Protein AF-A0A7Z9PPI5-F1 (afdb_monomer)

Structure (mmCIF, N/CA/C/O backbone):
data_AF-A0A7Z9PPI5-F1
#
_entry.id   AF-A0A7Z9PPI5-F1
#
loop_
_atom_site.group_PDB
_atom_site.id
_atom_site.type_symbol
_atom_site.label_atom_id
_atom_site.label_alt_id
_atom_site.label_comp_id
_atom_site.label_asym_id
_atom_site.label_entity_id
_atom_site.label_seq_id
_atom_site.pdbx_PDB_ins_code
_atom_site.Cartn_x
_atom_site.Cartn_y
_atom_site.Cartn_z
_atom_site.occupancy
_atom_site.B_iso_or_equiv
_atom_site.auth_seq_id
_atom_site.auth_comp_id
_atom_site.auth_asym_id
_atom_site.auth_atom_id
_atom_site.pdbx_PDB_model_num
ATOM 1 N N . MET A 1 1 ? -38.826 1.200 26.739 1.00 38.34 1 MET A N 1
ATOM 2 C CA . MET A 1 1 ? -37.513 1.032 26.089 1.00 38.34 1 MET A CA 1
ATOM 3 C C . MET A 1 1 ? -36.490 1.121 27.203 1.00 38.34 1 MET A C 1
ATOM 5 O O . MET A 1 1 ? -36.337 2.194 27.771 1.00 38.34 1 MET A O 1
ATOM 9 N N . ILE A 1 2 ? -35.953 -0.014 27.643 1.00 43.38 2 ILE A N 1
ATOM 10 C CA . ILE A 1 2 ? -34.903 -0.035 28.666 1.00 43.38 2 ILE A CA 1
ATOM 11 C C . ILE A 1 2 ? -33.650 0.482 27.958 1.00 43.38 2 ILE A C 1
ATOM 13 O O . ILE A 1 2 ? -33.265 -0.078 26.936 1.00 43.38 2 ILE A O 1
ATOM 17 N N . ARG A 1 3 ? -33.081 1.597 28.424 1.00 48.00 3 ARG A N 1
ATOM 18 C CA . ARG A 1 3 ? -31.702 1.944 28.069 1.00 48.00 3 ARG A CA 1
ATOM 19 C C . ARG A 1 3 ? -30.841 0.922 28.799 1.00 48.00 3 ARG A C 1
ATOM 21 O O . ARG A 1 3 ? -30.780 0.975 30.023 1.00 48.00 3 ARG A O 1
ATOM 28 N N . GLU A 1 4 ? -30.269 -0.031 28.073 1.00 53.16 4 GLU A N 1
ATOM 29 C CA . GLU A 1 4 ? -29.175 -0.832 28.618 1.00 53.16 4 GLU A CA 1
ATOM 30 C C . GLU A 1 4 ? -28.046 0.133 28.976 1.00 53.16 4 GLU A C 1
ATOM 32 O O . GLU A 1 4 ? -27.577 0.900 28.132 1.00 53.16 4 GLU A O 1
ATOM 37 N N . ASN A 1 5 ? -27.697 0.166 30.258 1.00 60.78 5 ASN A N 1
ATOM 38 C CA . ASN A 1 5 ? -26.605 0.975 30.758 1.00 60.78 5 ASN A CA 1
ATOM 39 C C . ASN A 1 5 ? -25.351 0.103 30.731 1.00 60.78 5 ASN A C 1
ATOM 41 O O . ASN A 1 5 ? -25.246 -0.843 31.501 1.00 60.78 5 ASN A O 1
ATOM 45 N N . MET A 1 6 ? -24.426 0.374 29.810 1.00 66.88 6 MET A N 1
ATOM 46 C CA . MET A 1 6 ? -23.255 -0.491 29.612 1.00 66.88 6 MET A CA 1
ATOM 47 C C . MET A 1 6 ? -22.160 -0.279 30.675 1.00 66.88 6 MET A C 1
ATOM 49 O O . MET A 1 6 ? -21.186 -1.030 30.702 1.00 66.88 6 MET A O 1
ATOM 53 N N . PHE A 1 7 ? -22.346 0.701 31.570 1.00 66.44 7 PHE A N 1
ATOM 54 C CA . PHE A 1 7 ? -21.461 0.997 32.701 1.00 66.44 7 PHE A CA 1
ATOM 55 C C . PHE A 1 7 ? -21.287 -0.189 33.658 1.00 66.44 7 PHE A C 1
ATOM 57 O O . PHE A 1 7 ? -20.171 -0.425 34.112 1.00 66.44 7 PHE A O 1
ATOM 64 N N . ASP A 1 8 ? -22.336 -0.986 33.872 1.00 67.56 8 ASP A N 1
ATOM 65 C CA . ASP A 1 8 ? -22.313 -2.158 34.761 1.00 67.56 8 ASP A CA 1
ATOM 66 C C . ASP A 1 8 ? -21.259 -3.204 34.321 1.00 67.56 8 ASP A C 1
ATOM 68 O O . ASP A 1 8 ? -20.799 -4.019 35.114 1.00 67.56 8 ASP A O 1
ATOM 72 N N . THR A 1 9 ? -20.831 -3.175 33.051 1.00 67.81 9 THR A N 1
ATOM 73 C CA . THR A 1 9 ? -19.822 -4.096 32.487 1.00 67.81 9 THR A CA 1
ATOM 74 C C . THR A 1 9 ? -18.389 -3.761 32.914 1.00 67.81 9 THR A C 1
ATOM 76 O O . THR A 1 9 ? -17.495 -4.592 32.767 1.00 67.81 9 THR A O 1
ATOM 79 N N . VAL A 1 10 ? -18.154 -2.537 33.390 1.00 69.62 10 VAL A N 1
ATOM 80 C CA . VAL A 1 10 ? -16.820 -2.001 33.710 1.00 69.62 10 VAL A CA 1
ATOM 81 C C . VAL A 1 10 ? -16.732 -1.442 35.133 1.00 69.62 10 VAL A C 1
ATOM 83 O O . VAL A 1 10 ? -15.675 -0.966 35.530 1.00 69.62 10 VAL A O 1
ATOM 86 N N . GLU A 1 11 ? -17.815 -1.534 35.911 1.00 66.25 11 GLU A N 1
ATOM 87 C CA . GLU A 1 11 ? -17.946 -0.942 37.250 1.00 66.25 11 GLU A CA 1
ATOM 88 C C . GLU A 1 11 ? -16.941 -1.512 38.271 1.00 66.25 11 GLU A C 1
ATOM 90 O O . GLU A 1 11 ? -16.440 -0.779 39.121 1.00 66.25 11 GLU A O 1
ATOM 95 N N . ASP A 1 12 ? -16.587 -2.794 38.142 1.00 73.00 12 ASP A N 1
ATOM 96 C CA . ASP A 1 12 ? -15.635 -3.484 39.027 1.00 73.00 12 ASP A CA 1
ATOM 97 C C . ASP A 1 12 ? -14.173 -3.411 38.548 1.00 73.00 12 ASP A C 1
ATOM 99 O O . ASP A 1 12 ? -13.277 -3.980 39.181 1.00 73.00 12 ASP A O 1
ATOM 103 N N . ALA A 1 13 ? -13.912 -2.766 37.410 1.00 75.56 13 ALA A N 1
ATOM 104 C CA . ALA A 1 13 ? -12.601 -2.771 36.779 1.00 75.56 13 ALA A CA 1
ATOM 105 C C . ALA A 1 13 ? -11.843 -1.458 37.025 1.00 75.56 13 ALA A C 1
ATOM 107 O O . ALA A 1 13 ? -12.423 -0.376 37.056 1.00 75.56 13 ALA A O 1
ATOM 108 N N . ASP A 1 14 ? -10.525 -1.552 37.199 1.00 75.00 14 ASP A N 1
ATOM 109 C CA . ASP A 1 14 ? -9.685 -0.404 37.535 1.00 75.00 14 ASP A CA 1
ATOM 110 C C . ASP A 1 14 ? -9.108 0.264 36.265 1.00 75.00 14 ASP A C 1
ATOM 112 O O . ASP A 1 14 ? -8.248 -0.325 35.599 1.00 75.00 14 ASP A O 1
ATOM 116 N N . PRO A 1 15 ? -9.534 1.495 35.919 1.00 70.38 15 PRO A N 1
ATOM 117 C CA . PRO A 1 15 ? -9.029 2.210 34.748 1.00 70.38 15 PRO A CA 1
ATOM 118 C C . PRO A 1 15 ? -7.554 2.610 34.850 1.00 70.38 15 PRO A C 1
ATOM 120 O O . PRO A 1 15 ? -6.921 2.855 33.823 1.00 70.38 15 PRO A O 1
ATOM 123 N N . ASP A 1 16 ? -6.979 2.678 36.052 1.00 70.50 16 ASP A N 1
ATOM 124 C CA . ASP A 1 16 ? -5.570 3.042 36.216 1.00 70.50 16 ASP A CA 1
ATOM 125 C C . ASP A 1 16 ? -4.625 1.862 35.940 1.00 70.50 16 ASP A C 1
ATOM 127 O O . ASP A 1 16 ? -3.433 2.064 35.679 1.00 70.50 16 ASP A O 1
ATOM 131 N N . SER A 1 17 ? -5.141 0.629 35.957 1.00 71.88 17 SER A N 1
ATOM 132 C CA . SER A 1 17 ? -4.375 -0.588 35.670 1.00 71.88 17 SER A CA 1
ATOM 133 C C . SER A 1 17 ? -4.746 -1.259 34.346 1.00 71.88 17 SER A C 1
ATOM 135 O O . SER A 1 17 ? -3.881 -1.919 33.759 1.00 71.88 17 SER A O 1
ATOM 137 N N . ASP A 1 18 ? -5.960 -1.043 33.829 1.00 73.56 18 ASP A N 1
ATOM 138 C CA . ASP A 1 18 ? -6.410 -1.579 32.544 1.00 73.56 18 ASP A CA 1
ATOM 139 C C . ASP A 1 18 ? -6.754 -0.466 31.528 1.00 73.56 18 ASP A C 1
ATOM 141 O O . ASP A 1 18 ? -7.787 0.206 31.636 1.00 73.56 18 ASP A O 1
ATOM 145 N N . PRO A 1 19 ? -5.937 -0.285 30.473 1.00 71.00 19 PRO A N 1
ATOM 146 C CA . PRO A 1 19 ? -6.210 0.714 29.448 1.00 71.00 19 PRO A CA 1
ATOM 147 C C . PRO A 1 19 ? -7.508 0.460 28.674 1.00 71.00 19 PRO A C 1
ATOM 149 O O . PRO A 1 19 ? -8.100 1.418 28.189 1.00 71.00 19 PRO A O 1
ATOM 152 N N . GLN A 1 20 ? -7.978 -0.782 28.530 1.00 74.38 20 GLN A N 1
ATOM 153 C CA . GLN A 1 20 ? -9.240 -1.064 27.833 1.00 74.38 20 GLN A CA 1
ATOM 154 C C . GLN A 1 20 ? -10.439 -0.551 28.641 1.00 74.38 20 GLN A C 1
ATOM 156 O O . GLN A 1 20 ? -11.377 0.004 28.070 1.00 74.38 20 GLN A O 1
ATOM 161 N N . VAL A 1 21 ? -10.367 -0.664 29.968 1.00 79.62 21 VAL A N 1
ATOM 162 C CA . VAL A 1 21 ? -11.369 -0.156 30.915 1.00 79.62 21 VAL A CA 1
ATOM 163 C C . VAL A 1 21 ? -11.379 1.368 30.927 1.00 79.62 21 VAL A C 1
ATOM 165 O O . VAL A 1 21 ? -12.447 1.966 30.823 1.00 79.62 21 VAL A O 1
ATOM 168 N N . A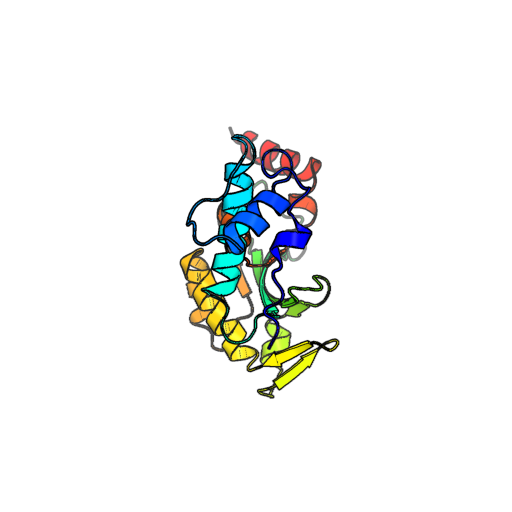LA A 1 22 ? -10.203 2.005 30.958 1.00 75.25 22 ALA A N 1
ATOM 169 C CA . ALA A 1 22 ? -10.096 3.461 30.844 1.00 75.25 22 ALA A CA 1
ATOM 170 C C . ALA A 1 22 ? -10.722 3.989 29.545 1.00 75.25 22 ALA A C 1
ATOM 172 O O . ALA A 1 22 ? -11.422 5.001 29.553 1.00 75.25 22 ALA A O 1
ATOM 173 N N . TRP A 1 23 ? -10.509 3.276 28.436 1.00 74.19 23 TRP A N 1
ATOM 174 C CA . TRP A 1 23 ? -11.104 3.590 27.138 1.00 74.19 23 TRP A CA 1
ATOM 175 C C . TRP A 1 23 ? -12.626 3.453 27.125 1.00 74.19 23 TRP A C 1
ATOM 177 O O . TRP A 1 23 ? -13.315 4.340 26.628 1.00 74.19 23 TRP A O 1
ATOM 187 N N . LEU A 1 24 ? -13.156 2.357 27.669 1.00 74.94 24 LEU A N 1
ATOM 188 C CA . LEU A 1 24 ? -14.599 2.138 27.753 1.00 74.94 24 LEU A CA 1
ATOM 189 C C . LEU A 1 24 ? -15.269 3.173 28.656 1.00 74.94 24 LEU A C 1
ATOM 191 O O . LEU A 1 24 ? -16.315 3.696 28.288 1.00 74.94 24 LEU A O 1
ATOM 195 N N . LEU A 1 25 ? -14.652 3.523 29.786 1.00 75.31 25 LEU A N 1
ATOM 196 C CA . LEU A 1 25 ? -15.163 4.574 30.661 1.00 75.31 25 LEU A CA 1
ATOM 197 C C . LEU A 1 25 ? -15.159 5.938 29.969 1.00 75.31 25 LEU A C 1
ATOM 199 O O . LEU A 1 25 ? -16.177 6.615 30.015 1.00 75.31 25 LEU A O 1
ATOM 203 N N . GLY A 1 26 ? -14.089 6.305 29.256 1.00 74.56 26 GLY A N 1
ATOM 204 C CA . GLY A 1 26 ? -14.057 7.552 28.482 1.00 74.56 26 GLY A CA 1
ATOM 205 C C . GLY A 1 26 ? -15.072 7.603 27.329 1.00 74.56 26 GLY A C 1
ATOM 206 O O . GLY A 1 26 ? -15.541 8.676 26.977 1.00 74.56 26 GLY A O 1
ATOM 207 N N . LEU A 1 27 ? -15.441 6.457 26.742 1.00 73.62 27 LEU A N 1
ATOM 208 C CA . LEU A 1 27 ? -16.468 6.374 25.689 1.00 73.62 27 LEU A CA 1
ATOM 209 C C . LEU A 1 27 ? -17.904 6.398 26.232 1.00 73.62 27 LEU A C 1
ATOM 211 O O . LEU A 1 27 ? -18.822 6.820 25.528 1.00 73.62 27 LEU A O 1
ATOM 215 N N . LEU A 1 28 ? -18.108 5.865 27.437 1.00 78.06 28 LEU A N 1
ATOM 216 C CA . LEU A 1 28 ? -19.415 5.793 28.090 1.00 78.06 28 LEU A CA 1
ATOM 217 C C . LEU A 1 28 ? -19.731 7.070 28.878 1.00 78.06 28 LEU A C 1
ATOM 219 O O . LEU A 1 28 ? -20.903 7.429 29.018 1.00 78.06 28 LEU A O 1
ATOM 223 N N . ASP A 1 29 ? -18.703 7.747 29.383 1.00 70.50 29 ASP A N 1
ATOM 224 C CA . ASP A 1 29 ? -18.807 9.033 30.059 1.00 70.50 29 ASP A CA 1
ATOM 225 C C . ASP A 1 29 ? -18.925 10.196 29.052 1.00 70.50 29 ASP A C 1
ATOM 227 O O . ASP A 1 29 ? -18.606 10.074 27.873 1.00 70.50 29 ASP A O 1
ATOM 231 N N . GLN A 1 30 ? -19.424 11.349 29.500 1.00 63.88 30 GLN A N 1
ATOM 232 C CA . GLN A 1 30 ? -19.547 12.561 28.670 1.00 63.88 30 GLN A CA 1
ATOM 233 C C . GLN A 1 30 ? -18.280 13.428 28.694 1.00 63.88 30 GLN A C 1
ATOM 235 O O . GLN A 1 30 ? -18.331 14.619 28.380 1.00 63.88 30 GLN A O 1
ATOM 240 N N . THR A 1 31 ? -17.155 12.864 29.123 1.00 66.06 31 THR A N 1
ATOM 241 C CA . THR A 1 31 ? -15.891 13.575 29.287 1.00 66.06 31 THR A CA 1
ATOM 242 C C . THR A 1 31 ? -14.999 13.381 28.061 1.00 66.06 31 THR A C 1
ATOM 244 O O . THR A 1 31 ? -14.963 12.323 27.446 1.00 66.06 31 THR A O 1
ATOM 247 N N . GLU A 1 32 ? -14.256 14.422 27.680 1.00 67.06 32 GLU A N 1
ATOM 248 C CA . GLU A 1 32 ? -13.297 14.371 26.560 1.00 67.06 32 GLU A CA 1
ATOM 249 C C . GLU A 1 32 ? -11.914 13.836 26.996 1.00 67.06 32 GLU A C 1
ATOM 251 O O . GLU A 1 32 ? -10.915 14.008 26.295 1.00 67.06 32 GLU A O 1
ATOM 256 N N . GLU A 1 33 ? -11.826 13.204 28.171 1.00 74.00 33 GLU A N 1
ATOM 257 C CA . GLU A 1 33 ? -10.572 12.773 28.788 1.00 74.00 33 GLU A CA 1
ATOM 258 C C . GLU A 1 33 ? -10.562 11.260 29.033 1.00 74.00 33 GLU A C 1
ATOM 260 O O . GLU A 1 33 ? -11.499 10.696 29.588 1.00 74.00 33 GLU A O 1
ATOM 265 N N . VAL A 1 34 ? -9.462 10.599 2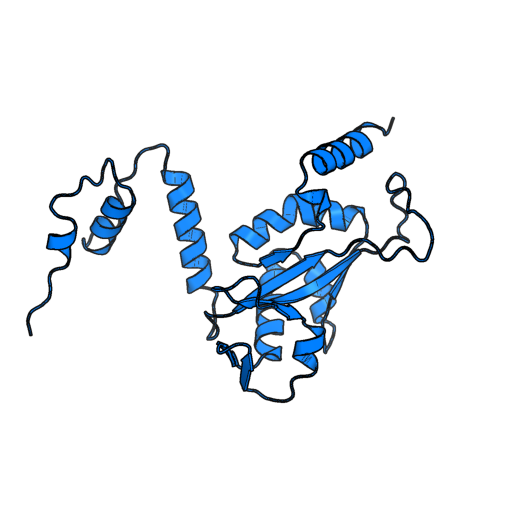8.658 1.00 69.38 34 VAL A N 1
ATOM 266 C CA . VAL A 1 34 ? -9.241 9.171 28.932 1.00 69.38 34 VAL A CA 1
ATOM 267 C C . VAL A 1 34 ? -8.118 9.028 29.968 1.00 69.38 34 VAL A C 1
ATOM 269 O O . VAL A 1 34 ? -6.990 9.477 29.703 1.00 69.38 34 VAL A O 1
ATOM 272 N N . PRO A 1 35 ? -8.373 8.393 31.130 1.00 68.00 35 PRO A N 1
ATOM 273 C CA . PRO A 1 35 ? -7.331 8.068 32.100 1.00 68.00 35 PRO A CA 1
ATOM 274 C C . PRO A 1 35 ? -6.203 7.268 31.435 1.00 68.00 35 PRO A C 1
ATOM 276 O O . PRO A 1 35 ? -6.442 6.353 30.651 1.00 68.00 35 PRO A O 1
ATOM 279 N N . SER A 1 36 ? -4.942 7.635 31.680 1.00 65.44 36 SER A N 1
ATOM 280 C CA . SER A 1 36 ? -3.808 6.917 31.087 1.00 65.44 36 SER A CA 1
ATOM 281 C C . SER A 1 36 ? -2.548 6.969 31.943 1.00 65.44 36 SER A C 1
ATOM 283 O O . SER A 1 36 ? -2.095 8.039 32.369 1.00 65.44 36 SER A O 1
ATOM 285 N N . VAL A 1 37 ? -1.915 5.804 32.099 1.00 69.31 37 VAL A N 1
ATOM 286 C CA . VAL A 1 37 ? -0.581 5.660 32.694 1.00 69.31 37 VAL A CA 1
ATOM 287 C C . VAL A 1 37 ? 0.460 6.304 31.769 1.00 69.31 37 VAL A C 1
ATOM 289 O O . VAL A 1 37 ? 0.434 6.095 30.553 1.00 69.31 37 VAL A O 1
ATOM 292 N N . GLN A 1 38 ? 1.412 7.072 32.322 1.00 62.34 38 GLN A N 1
ATOM 293 C CA . GLN A 1 38 ? 2.394 7.864 31.551 1.00 62.34 38 GLN A CA 1
ATOM 294 C C . GLN A 1 38 ? 3.157 7.071 30.467 1.00 62.34 38 GLN A C 1
ATOM 296 O O . GLN A 1 38 ? 3.535 7.658 29.456 1.00 62.34 38 GLN A O 1
ATOM 301 N N . GLY A 1 39 ? 3.343 5.754 30.629 1.00 65.44 39 GLY A N 1
ATOM 302 C CA . GLY A 1 39 ? 4.016 4.892 29.647 1.00 65.44 39 GLY A CA 1
ATOM 303 C C . GLY A 1 39 ? 3.154 4.424 28.466 1.00 65.44 39 GLY A C 1
ATOM 304 O O . GLY A 1 39 ? 3.702 3.989 27.461 1.00 65.44 39 GLY A O 1
ATOM 305 N N . GLN A 1 40 ? 1.825 4.522 28.553 1.00 64.94 40 GLN A N 1
ATOM 306 C CA . GLN A 1 40 ? 0.899 3.978 27.546 1.00 64.94 40 GLN A CA 1
ATOM 307 C C . GLN A 1 40 ? 0.309 5.053 26.623 1.00 64.94 40 GLN A C 1
ATOM 309 O O . GLN A 1 40 ? -0.261 4.734 25.581 1.00 64.94 40 GLN A O 1
ATOM 314 N N . ARG A 1 41 ? 0.485 6.340 26.955 1.00 69.31 41 ARG A N 1
ATOM 315 C CA . ARG A 1 41 ? -0.074 7.476 26.199 1.00 69.31 41 ARG A CA 1
ATOM 316 C C . ARG A 1 41 ? 0.307 7.472 24.723 1.00 69.31 41 ARG A C 1
ATOM 318 O O . ARG A 1 41 ? -0.556 7.660 23.875 1.00 69.31 41 ARG A O 1
ATOM 325 N N . ALA A 1 42 ? 1.581 7.240 24.407 1.00 69.19 42 ALA A N 1
ATOM 326 C CA . ALA A 1 42 ? 2.053 7.249 23.023 1.00 69.19 42 ALA A CA 1
ATOM 327 C C . ALA A 1 42 ? 1.443 6.107 22.194 1.00 69.19 42 ALA A C 1
ATOM 329 O O . ALA A 1 42 ? 1.055 6.316 21.046 1.00 69.19 42 ALA A O 1
ATOM 330 N N . ASP A 1 43 ? 1.312 4.918 22.783 1.00 68.56 43 ASP A N 1
ATOM 331 C CA . ASP A 1 43 ? 0.716 3.757 22.119 1.00 68.56 43 ASP A CA 1
ATOM 332 C C . ASP A 1 43 ? -0.793 3.916 21.939 1.00 68.56 43 ASP A C 1
ATOM 334 O O . ASP A 1 43 ? -1.325 3.568 20.886 1.00 68.56 43 ASP A O 1
ATOM 338 N N . ILE A 1 44 ? -1.474 4.487 22.934 1.00 70.81 44 ILE A N 1
ATOM 339 C CA . ILE A 1 44 ? -2.892 4.836 22.851 1.00 70.81 44 ILE A CA 1
ATOM 340 C C . ILE A 1 44 ? -3.115 5.857 21.730 1.00 70.81 44 ILE A C 1
ATOM 342 O O . ILE A 1 44 ? -3.916 5.608 20.835 1.00 70.81 44 ILE A O 1
ATOM 346 N N . VAL A 1 45 ? -2.356 6.956 21.706 1.00 71.62 45 VAL A N 1
ATOM 347 C CA . VAL A 1 45 ? -2.455 7.975 20.648 1.00 71.62 45 VAL A CA 1
ATOM 348 C C . VAL A 1 45 ? -2.164 7.378 19.271 1.00 71.62 45 VAL A C 1
ATOM 350 O O . VAL A 1 45 ? -2.859 7.710 18.317 1.00 71.62 45 VAL A O 1
ATOM 353 N N . ARG A 1 46 ? -1.190 6.466 19.149 1.00 68.94 46 ARG A N 1
ATOM 354 C CA . ARG A 1 46 ? -0.912 5.767 17.885 1.00 68.94 46 ARG A CA 1
ATOM 355 C C . ARG A 1 46 ? -2.101 4.915 17.440 1.00 68.94 46 ARG A C 1
ATOM 357 O O . ARG A 1 46 ? -2.496 4.992 16.284 1.00 68.94 46 ARG A O 1
ATOM 364 N N . LYS A 1 47 ? -2.696 4.136 18.350 1.00 67.69 47 LYS A N 1
ATOM 365 C CA . LYS A 1 47 ? -3.875 3.301 18.060 1.00 67.69 47 LYS A CA 1
ATOM 366 C C . LYS A 1 47 ? -5.092 4.136 17.671 1.00 67.69 47 LYS A C 1
ATOM 368 O O . LYS A 1 47 ? -5.787 3.758 16.738 1.00 67.69 47 LYS A O 1
ATOM 373 N N . VAL A 1 48 ? -5.312 5.267 18.341 1.00 71.62 48 VAL A N 1
ATOM 374 C CA . VAL A 1 48 ? -6.397 6.207 18.031 1.00 71.62 48 VAL A CA 1
ATOM 375 C C . VAL A 1 48 ? -6.172 6.882 16.697 1.00 71.62 48 VAL A C 1
ATOM 377 O O . VAL A 1 48 ? -7.083 6.914 15.893 1.00 71.62 48 VAL A O 1
ATOM 380 N N . ARG A 1 49 ? -4.965 7.386 16.423 1.00 64.69 49 ARG A N 1
ATOM 381 C CA . ARG A 1 49 ? -4.645 7.984 15.120 1.00 64.69 49 ARG A CA 1
ATOM 382 C C . ARG A 1 49 ? -4.794 6.983 13.991 1.00 64.69 49 ARG A C 1
ATOM 384 O O . ARG A 1 49 ? -5.314 7.353 12.952 1.00 64.69 49 ARG A O 1
ATOM 391 N N . ARG A 1 50 ? -4.399 5.729 14.220 1.00 60.88 50 ARG A N 1
ATOM 392 C CA . ARG A 1 50 ? -4.675 4.639 13.290 1.00 60.88 50 ARG A CA 1
ATOM 393 C C . ARG A 1 50 ? -6.182 4.485 13.094 1.00 60.88 50 ARG A C 1
ATOM 395 O O . ARG A 1 50 ? -6.637 4.627 11.979 1.00 60.88 50 ARG A O 1
ATOM 402 N N . TRP A 1 51 ? -6.958 4.307 14.160 1.00 68.50 51 TRP A N 1
ATOM 403 C CA . TRP A 1 51 ? -8.412 4.126 14.067 1.00 68.50 51 TRP A CA 1
ATOM 404 C C . TRP A 1 51 ? -9.152 5.321 13.438 1.00 68.50 51 TRP A C 1
ATOM 406 O O . TRP A 1 51 ? -10.048 5.140 12.628 1.00 68.50 51 TRP A O 1
ATOM 416 N N . ILE A 1 52 ? -8.755 6.551 13.760 1.00 63.50 52 ILE A N 1
ATOM 417 C CA . ILE A 1 52 ? -9.310 7.777 13.180 1.00 63.50 52 ILE A CA 1
ATOM 418 C C . ILE A 1 52 ? -8.897 7.907 11.714 1.00 63.50 52 ILE A C 1
ATOM 420 O O . ILE A 1 52 ? -9.748 8.195 10.890 1.00 63.50 52 ILE A O 1
ATOM 424 N N . SER A 1 53 ? -7.645 7.618 11.349 1.00 54.84 53 SER A N 1
ATOM 425 C CA . SER A 1 53 ? -7.219 7.562 9.941 1.00 54.84 53 SER A CA 1
ATOM 426 C C . SER A 1 53 ? -7.986 6.484 9.165 1.00 54.84 53 SER A C 1
ATOM 428 O O . SER A 1 53 ? -8.371 6.694 8.019 1.00 54.84 53 SER A O 1
ATOM 430 N N . GLU A 1 54 ? -8.303 5.364 9.816 1.00 54.53 54 GLU A N 1
ATOM 431 C CA . GLU A 1 54 ? -9.182 4.327 9.278 1.00 54.53 54 GLU A CA 1
ATOM 432 C C . GLU A 1 54 ? -10.652 4.771 9.153 1.00 54.53 54 GLU A C 1
ATOM 434 O O . GLU A 1 54 ? -11.390 4.156 8.393 1.00 54.53 54 GLU A O 1
ATOM 439 N N . LEU A 1 55 ? -11.104 5.809 9.862 1.00 55.91 55 LEU A N 1
ATOM 440 C CA . LEU A 1 55 ? -12.490 6.297 9.820 1.00 55.91 55 LEU A CA 1
ATOM 441 C C . LEU A 1 55 ? -12.674 7.564 8.975 1.00 55.91 55 LEU A C 1
ATOM 443 O O . LEU A 1 55 ? -13.713 7.723 8.342 1.00 55.91 55 LEU A O 1
ATOM 447 N N . GLU A 1 56 ? -11.698 8.468 8.977 1.00 52.25 56 GLU A N 1
ATOM 448 C CA . GLU A 1 56 ? -11.767 9.776 8.316 1.00 52.25 56 GLU A CA 1
ATOM 449 C C . GLU A 1 56 ? -11.412 9.701 6.824 1.00 52.25 56 GLU A C 1
ATOM 451 O O . GLU A 1 56 ? -11.906 10.518 6.051 1.00 52.25 56 GLU A O 1
ATOM 456 N N . ASP A 1 57 ? -10.611 8.712 6.406 1.00 46.81 57 ASP A N 1
ATOM 457 C CA . ASP A 1 57 ? -10.105 8.590 5.028 1.00 46.81 57 ASP A CA 1
ATOM 458 C C . ASP A 1 57 ? -10.606 7.339 4.280 1.00 46.81 57 ASP A C 1
ATOM 460 O O . ASP A 1 57 ? -10.297 7.167 3.095 1.00 46.81 57 ASP A O 1
ATOM 464 N N . ARG A 1 58 ? -11.385 6.459 4.930 1.00 51.41 58 ARG A N 1
ATOM 465 C CA . ARG A 1 58 ? -12.032 5.324 4.256 1.00 51.41 58 ARG A CA 1
ATOM 466 C C . ARG A 1 58 ? -13.362 5.787 3.660 1.00 51.41 58 ARG A C 1
ATOM 468 O O . ARG A 1 58 ? -14.358 5.939 4.362 1.00 51.41 58 ARG A O 1
ATOM 475 N N . GLY A 1 59 ? -13.383 5.977 2.339 1.00 51.59 59 GLY A N 1
ATOM 476 C CA . GLY A 1 59 ? -14.627 5.917 1.564 1.00 51.59 59 GLY A CA 1
ATOM 477 C C . GLY A 1 59 ? -15.333 4.559 1.734 1.00 51.59 59 GLY A C 1
ATOM 478 O O . GLY A 1 59 ? -14.890 3.716 2.509 1.00 51.59 59 GLY A O 1
ATOM 479 N N . GLU A 1 60 ? -16.416 4.317 0.988 1.00 45.69 60 GLU A N 1
ATOM 480 C CA . GLU A 1 60 ? -17.348 3.166 1.097 1.00 45.69 60 GLU A CA 1
ATOM 481 C C . GLU A 1 60 ? -16.742 1.737 1.157 1.00 45.69 60 GLU A C 1
ATOM 483 O O . GLU A 1 60 ? -17.481 0.778 1.371 1.00 45.69 60 GLU A O 1
ATOM 488 N N . SER A 1 61 ? -15.424 1.544 1.048 1.00 53.44 61 SER A N 1
ATOM 489 C CA . SER A 1 61 ? -14.764 0.245 1.211 1.00 53.44 61 SER A CA 1
ATOM 490 C C . SER A 1 61 ? -13.905 0.173 2.478 1.00 53.44 61 SER A C 1
ATOM 492 O O . SER A 1 61 ? -12.680 0.188 2.439 1.00 53.44 61 SER A O 1
ATOM 494 N N . SER A 1 62 ? -14.556 0.017 3.633 1.00 67.94 62 SER A N 1
ATOM 495 C CA . SER A 1 62 ? -13.884 -0.239 4.917 1.00 67.94 62 SER A CA 1
ATOM 496 C C . SER A 1 62 ? -13.166 -1.597 4.996 1.00 67.94 62 SER A C 1
ATOM 498 O O . SER A 1 62 ? -12.417 -1.832 5.943 1.00 67.94 62 SER A O 1
ATOM 500 N N . VAL A 1 63 ? -13.394 -2.478 4.016 1.00 82.75 63 VAL A N 1
ATOM 501 C CA . VAL A 1 63 ? -12.962 -3.887 3.990 1.00 82.75 63 VAL A CA 1
ATOM 502 C C . VAL A 1 63 ? -11.631 -4.080 3.257 1.00 82.75 63 VAL A C 1
ATOM 504 O O . VAL A 1 63 ? -10.935 -5.066 3.491 1.00 82.75 63 VAL A O 1
ATOM 507 N N . TRP A 1 64 ? -11.252 -3.136 2.393 1.00 89.31 64 TRP A N 1
ATOM 508 C CA . TRP A 1 64 ? -10.036 -3.200 1.586 1.00 89.31 64 TRP A CA 1
ATOM 509 C C . TRP A 1 64 ? -9.122 -2.023 1.908 1.00 89.31 64 TRP A C 1
ATOM 511 O O . TRP A 1 64 ? -9.577 -0.897 2.076 1.00 89.31 64 TRP A O 1
ATOM 521 N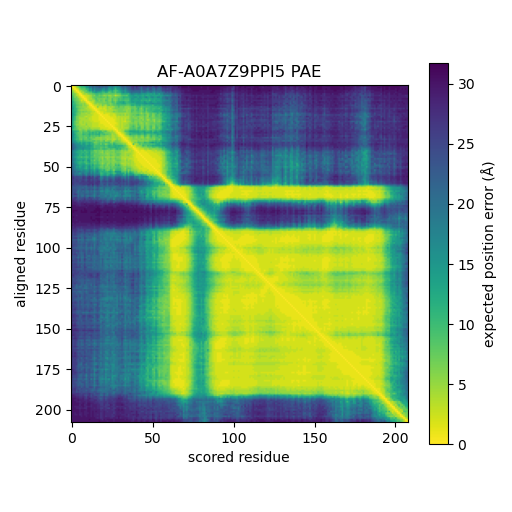 N . ARG A 1 65 ? -7.817 -2.277 1.956 1.00 90.94 65 ARG A N 1
ATOM 522 C CA . ARG A 1 65 ? -6.775 -1.252 2.076 1.00 90.94 65 ARG A CA 1
ATOM 523 C C . ARG A 1 65 ? -5.832 -1.319 0.889 1.00 90.94 65 ARG A C 1
ATOM 525 O O . ARG A 1 65 ? -5.506 -2.403 0.404 1.00 90.94 65 ARG A O 1
ATOM 532 N N . PHE A 1 66 ? -5.380 -0.159 0.434 1.00 95.06 66 PHE A N 1
ATOM 533 C CA . PHE A 1 66 ? -4.352 -0.066 -0.592 1.00 95.06 66 PHE A CA 1
ATOM 534 C C . PHE A 1 66 ? -2.978 -0.427 -0.045 1.00 95.06 66 PHE A C 1
ATOM 536 O O . PHE A 1 66 ? -2.657 -0.158 1.118 1.00 95.06 66 PHE A O 1
ATOM 543 N N . GLY A 1 67 ? -2.149 -1.004 -0.907 1.00 96.38 67 GLY A N 1
ATOM 544 C CA . GLY A 1 67 ? -0.789 -1.332 -0.559 1.00 96.38 67 GLY A CA 1
ATOM 545 C C . GLY A 1 67 ? 0.210 -1.279 -1.700 1.00 96.38 67 GLY A C 1
ATOM 546 O O . GLY A 1 67 ? -0.124 -1.279 -2.886 1.00 96.38 67 GLY A O 1
ATOM 547 N N . LEU A 1 68 ? 1.473 -1.223 -1.284 1.00 97.75 68 LEU A N 1
ATOM 548 C CA . LEU A 1 68 ? 2.655 -1.143 -2.130 1.00 97.75 68 LEU A CA 1
ATOM 549 C C . LEU A 1 68 ? 3.562 -2.327 -1.829 1.00 97.75 68 LEU A C 1
ATOM 551 O O . LEU A 1 68 ? 3.931 -2.577 -0.679 1.00 97.75 68 LEU A O 1
ATOM 555 N N . ARG A 1 69 ? 3.949 -3.055 -2.870 1.00 96.25 69 ARG A N 1
ATOM 556 C CA . ARG A 1 69 ? 4.915 -4.146 -2.779 1.00 96.25 69 ARG A CA 1
ATOM 557 C C . ARG A 1 69 ? 6.179 -3.734 -3.496 1.00 96.25 69 ARG A C 1
ATOM 559 O O . ARG A 1 69 ? 6.158 -3.522 -4.705 1.00 96.25 69 ARG A O 1
ATOM 566 N N . ILE A 1 70 ? 7.280 -3.687 -2.761 1.00 94.38 70 ILE A N 1
ATOM 567 C CA . ILE A 1 70 ? 8.595 -3.499 -3.358 1.00 94.38 70 ILE A CA 1
ATOM 568 C C . ILE A 1 70 ? 9.184 -4.864 -3.723 1.00 94.38 70 ILE A C 1
ATOM 570 O O . ILE A 1 70 ? 9.400 -5.723 -2.865 1.00 94.38 70 ILE A O 1
ATOM 574 N N . ALA A 1 71 ? 9.406 -5.085 -5.013 1.00 85.44 71 ALA A N 1
ATOM 575 C CA . ALA A 1 71 ? 10.073 -6.283 -5.505 1.00 85.44 71 ALA A CA 1
ATOM 576 C C . ALA A 1 71 ? 11.584 -6.055 -5.598 1.00 85.44 71 ALA A C 1
ATOM 578 O O . ALA A 1 71 ? 12.034 -4.946 -5.880 1.00 85.44 71 ALA A O 1
ATOM 579 N N . GLU A 1 72 ? 12.361 -7.120 -5.393 1.00 74.88 72 GLU A N 1
ATOM 580 C CA . GLU A 1 72 ? 13.785 -7.125 -5.735 1.00 74.88 72 GLU A CA 1
ATOM 581 C C . GLU A 1 72 ? 13.978 -6.747 -7.212 1.00 74.88 72 GLU A C 1
ATOM 583 O O . GLU A 1 72 ? 13.116 -7.060 -8.042 1.00 74.88 72 GLU A O 1
ATOM 588 N N . PRO A 1 73 ? 15.080 -6.061 -7.557 1.00 68.31 73 PRO A N 1
ATOM 589 C CA . PRO A 1 73 ? 15.295 -5.590 -8.908 1.00 68.31 73 PRO A CA 1
ATOM 590 C C . PRO A 1 73 ? 15.387 -6.789 -9.847 1.00 68.31 73 PRO A C 1
ATOM 592 O O . PRO A 1 73 ? 16.070 -7.776 -9.560 1.00 68.31 73 PRO A O 1
ATOM 595 N N . ILE A 1 74 ? 14.709 -6.688 -10.988 1.00 52.69 74 ILE A N 1
ATOM 596 C CA . ILE A 1 74 ? 14.800 -7.673 -12.063 1.00 52.69 74 ILE A CA 1
ATOM 597 C C . ILE A 1 74 ? 16.162 -7.463 -12.725 1.00 52.69 74 ILE A C 1
ATOM 599 O O . ILE A 1 74 ? 16.299 -6.722 -13.693 1.00 52.69 74 ILE A O 1
ATOM 603 N N . ALA A 1 75 ? 17.206 -8.053 -12.152 1.00 48.56 75 ALA A N 1
ATOM 604 C CA . ALA A 1 75 ? 18.485 -8.132 -12.826 1.00 48.56 75 ALA A CA 1
ATOM 605 C C . ALA A 1 75 ? 18.392 -9.264 -13.852 1.00 48.56 75 ALA A C 1
ATOM 607 O O . ALA A 1 75 ? 18.413 -10.442 -13.490 1.00 48.56 75 ALA A O 1
ATOM 608 N N . ASP A 1 76 ? 18.291 -8.915 -15.134 1.00 39.12 76 ASP A N 1
ATOM 609 C CA . ASP A 1 76 ? 18.559 -9.850 -16.224 1.00 39.12 76 ASP A CA 1
ATOM 610 C C . ASP A 1 76 ? 20.004 -10.367 -16.081 1.00 39.12 76 ASP A C 1
ATOM 612 O O . ASP A 1 76 ? 20.971 -9.755 -16.529 1.00 39.12 76 ASP A O 1
ATOM 616 N N . GLY A 1 77 ? 20.168 -11.497 -15.392 1.00 40.31 77 GLY A N 1
ATOM 617 C CA . GLY A 1 77 ? 21.363 -12.340 -15.448 1.00 40.31 77 GLY A CA 1
ATOM 618 C C . GLY A 1 77 ? 22.648 -11.831 -14.784 1.00 40.31 77 GLY A C 1
ATOM 619 O O . GLY A 1 77 ? 23.644 -12.552 -14.834 1.00 40.31 77 GLY A O 1
ATOM 620 N N . LEU A 1 78 ? 22.673 -10.670 -14.128 1.00 40.47 78 LEU A N 1
ATOM 621 C CA . LEU A 1 78 ? 23.809 -10.272 -13.289 1.00 40.47 78 LEU A CA 1
ATOM 622 C C . LEU A 1 78 ? 23.408 -10.313 -11.819 1.00 40.47 78 LEU A C 1
ATOM 624 O O . LEU A 1 78 ? 22.433 -9.686 -11.420 1.00 40.47 78 LEU A O 1
ATOM 628 N N . ALA A 1 79 ? 24.193 -11.005 -10.991 1.00 43.94 79 ALA A N 1
ATOM 629 C CA . ALA A 1 79 ? 24.196 -10.748 -9.558 1.00 43.94 79 ALA A CA 1
ATOM 630 C C . ALA A 1 79 ? 24.603 -9.280 -9.378 1.00 43.94 79 ALA A C 1
ATOM 632 O O . ALA A 1 79 ? 25.790 -8.959 -9.427 1.00 43.94 79 ALA A O 1
ATOM 633 N N . ALA A 1 80 ? 23.612 -8.389 -9.296 1.00 44.88 80 ALA A N 1
ATOM 634 C CA . ALA A 1 80 ? 23.834 -6.968 -9.143 1.00 44.88 80 ALA A CA 1
ATOM 635 C C . ALA A 1 80 ? 24.604 -6.782 -7.840 1.00 44.88 80 ALA A C 1
ATOM 637 O O . ALA A 1 80 ? 24.087 -7.009 -6.742 1.00 44.88 80 ALA A O 1
ATOM 638 N N . ASP A 1 81 ? 25.878 -6.434 -7.971 1.00 45.09 81 ASP A N 1
ATOM 639 C CA . ASP A 1 81 ? 26.659 -5.983 -6.845 1.00 45.09 81 ASP A CA 1
ATOM 640 C C . ASP A 1 81 ? 26.051 -4.650 -6.402 1.00 45.09 81 ASP A C 1
ATOM 642 O O . ASP A 1 81 ? 26.345 -3.594 -6.954 1.00 45.09 81 ASP A O 1
ATOM 646 N N . ILE A 1 82 ? 25.149 -4.723 -5.419 1.00 50.16 82 ILE A N 1
ATOM 647 C CA . ILE A 1 82 ? 24.418 -3.589 -4.816 1.00 50.16 82 ILE A CA 1
ATOM 648 C C . ILE A 1 82 ? 25.393 -2.505 -4.291 1.00 50.16 82 ILE A C 1
ATOM 650 O O . ILE A 1 82 ? 24.982 -1.412 -3.925 1.00 50.16 82 ILE A O 1
ATOM 654 N N . SER A 1 83 ? 26.696 -2.807 -4.259 1.00 46.28 83 SER A N 1
ATOM 655 C CA . SER A 1 83 ? 27.807 -1.910 -3.927 1.00 46.28 83 SER A CA 1
ATOM 656 C C . SER A 1 83 ? 28.065 -0.821 -4.983 1.00 46.28 83 SER A C 1
ATOM 658 O O . SER A 1 83 ? 28.837 0.097 -4.726 1.00 46.28 83 SER A O 1
ATOM 660 N N . LYS A 1 84 ? 27.432 -0.890 -6.162 1.00 47.75 84 LYS A N 1
ATOM 661 C CA . LYS A 1 84 ? 27.363 0.225 -7.115 1.00 47.75 84 LYS A CA 1
ATOM 662 C C . LYS A 1 84 ? 25.899 0.488 -7.461 1.00 47.75 84 LYS A C 1
ATOM 664 O O . LYS A 1 84 ? 25.336 -0.286 -8.234 1.00 47.75 84 LYS A O 1
ATOM 669 N N . PRO A 1 85 ? 25.266 1.536 -6.902 1.00 49.44 85 PRO A N 1
ATOM 670 C CA . PRO A 1 85 ? 23.969 1.986 -7.377 1.00 49.44 85 PRO A CA 1
ATOM 671 C C . PRO A 1 85 ? 24.183 2.548 -8.780 1.00 49.44 85 PRO A C 1
ATOM 673 O O . PRO A 1 85 ? 24.540 3.706 -8.962 1.00 49.44 85 PRO A O 1
ATOM 676 N N . ASP A 1 86 ? 24.083 1.679 -9.774 1.00 53.31 86 ASP A N 1
ATOM 677 C CA . ASP A 1 86 ? 23.994 2.101 -11.157 1.00 53.31 86 ASP A CA 1
ATOM 678 C C . ASP A 1 86 ? 22.530 2.482 -11.405 1.00 53.31 86 ASP A C 1
ATOM 680 O O . ASP A 1 86 ? 21.618 1.733 -11.037 1.00 53.31 86 ASP A O 1
ATOM 684 N N . ASP A 1 87 ? 22.288 3.640 -12.021 1.00 57.38 87 ASP A N 1
ATOM 685 C CA . ASP A 1 87 ? 20.938 4.141 -12.342 1.00 57.38 87 ASP A CA 1
ATOM 686 C C . ASP A 1 87 ? 20.154 3.184 -13.266 1.00 57.38 87 ASP A C 1
ATOM 688 O O . ASP A 1 87 ? 18.947 3.349 -13.495 1.00 57.38 87 ASP A O 1
ATOM 692 N N . THR A 1 88 ? 20.850 2.174 -13.792 1.00 63.09 88 THR A N 1
ATOM 693 C CA . THR A 1 88 ? 20.341 1.055 -14.582 1.00 63.09 88 THR A CA 1
ATOM 694 C C . THR A 1 88 ? 19.521 0.054 -13.765 1.00 63.09 88 THR A C 1
ATOM 696 O O . THR A 1 88 ? 18.661 -0.616 -14.336 1.00 63.09 88 THR A O 1
ATOM 699 N N . VAL A 1 89 ? 19.717 -0.039 -12.443 1.00 71.75 89 VAL A N 1
ATOM 700 C CA . VAL A 1 89 ? 18.963 -0.966 -11.586 1.00 71.75 89 VAL A CA 1
ATOM 701 C C . VAL A 1 89 ? 17.636 -0.331 -11.174 1.00 71.75 89 VAL A C 1
ATOM 703 O O . VAL A 1 89 ? 17.600 0.592 -10.357 1.00 71.75 89 VAL A O 1
ATOM 706 N N . LYS A 1 90 ? 16.533 -0.847 -11.726 1.00 84.50 90 LYS A N 1
ATOM 707 C CA . LYS A 1 90 ? 15.169 -0.414 -11.399 1.00 84.50 90 LYS A CA 1
ATOM 708 C C . LYS A 1 90 ? 14.484 -1.393 -10.452 1.00 84.50 90 LYS A C 1
ATOM 710 O O . LYS A 1 90 ? 14.509 -2.606 -10.654 1.00 84.50 90 LYS A O 1
ATOM 715 N N . TRP A 1 91 ? 13.849 -0.836 -9.434 1.00 90.56 91 TRP A N 1
ATOM 716 C CA . TRP A 1 91 ? 13.000 -1.526 -8.475 1.00 90.56 91 TRP A CA 1
ATOM 717 C C . TRP A 1 91 ? 11.542 -1.218 -8.802 1.00 90.56 91 TRP A C 1
ATOM 719 O O . TRP A 1 91 ? 11.207 -0.073 -9.101 1.00 90.56 91 TRP A O 1
ATOM 729 N N . SER A 1 92 ? 10.679 -2.230 -8.728 1.00 92.88 92 SER A N 1
ATOM 730 C CA . SER A 1 92 ? 9.234 -2.059 -8.910 1.00 92.88 92 SER A CA 1
ATOM 731 C C . SER A 1 92 ? 8.553 -1.879 -7.556 1.00 92.88 92 SER A C 1
ATOM 733 O O . SER A 1 92 ? 8.723 -2.703 -6.653 1.00 92.88 92 SER A O 1
ATOM 735 N N . LEU A 1 93 ? 7.773 -0.805 -7.435 1.00 96.12 93 LEU A N 1
ATOM 736 C CA . LEU A 1 93 ? 6.766 -0.608 -6.399 1.00 96.12 93 LEU A CA 1
ATOM 737 C C . LEU A 1 93 ? 5.395 -0.927 -6.999 1.00 96.12 93 LEU A C 1
ATOM 739 O O . LEU A 1 93 ? 4.733 -0.038 -7.528 1.00 96.12 93 LEU A O 1
ATOM 743 N N . SER A 1 94 ? 4.982 -2.194 -6.949 1.00 97.38 94 SER A N 1
ATOM 744 C CA . SER A 1 94 ? 3.693 -2.636 -7.496 1.00 97.38 94 SER A CA 1
ATOM 745 C C . SER A 1 94 ? 2.534 -2.322 -6.548 1.00 97.38 94 SER A C 1
ATOM 747 O O . SER A 1 94 ? 2.681 -2.421 -5.329 1.00 97.38 94 SER A O 1
ATOM 749 N N . PHE A 1 95 ? 1.364 -2.024 -7.105 1.00 98.19 95 PHE A N 1
ATOM 750 C CA . PHE A 1 95 ? 0.157 -1.682 -6.351 1.00 98.19 95 PHE A CA 1
ATOM 751 C C . PHE A 1 95 ? -0.751 -2.895 -6.136 1.00 98.19 95 PHE A C 1
ATOM 753 O O . PHE A 1 95 ? -0.841 -3.793 -6.982 1.00 98.19 95 PHE A O 1
ATOM 760 N N . PHE A 1 96 ? -1.455 -2.916 -5.009 1.00 97.94 96 PHE A N 1
ATOM 761 C CA . PHE A 1 96 ? -2.459 -3.931 -4.705 1.00 97.94 96 PHE A CA 1
ATOM 762 C C . PHE A 1 96 ? -3.537 -3.404 -3.752 1.00 97.94 96 PHE A C 1
ATOM 764 O O . PHE A 1 96 ? -3.348 -2.401 -3.067 1.00 97.94 96 PHE A O 1
ATOM 771 N N . LEU A 1 97 ? -4.659 -4.118 -3.691 1.00 96.38 97 LEU A N 1
ATOM 772 C CA . LEU A 1 97 ? -5.636 -4.037 -2.611 1.00 96.38 97 LEU A CA 1
ATOM 773 C C . LEU A 1 97 ? -5.516 -5.287 -1.738 1.00 96.38 97 LEU A C 1
ATOM 775 O O . LEU A 1 97 ? -5.322 -6.387 -2.250 1.00 96.38 97 LEU A O 1
ATOM 779 N N . GLN A 1 98 ? -5.626 -5.128 -0.426 1.00 95.44 98 GLN A N 1
ATOM 780 C CA . GLN A 1 98 ? -5.571 -6.218 0.546 1.00 95.44 98 GLN A CA 1
ATOM 781 C C . GLN A 1 98 ? -6.769 -6.129 1.483 1.00 95.44 98 GLN A C 1
ATOM 783 O O . GLN A 1 98 ? -7.195 -5.030 1.839 1.00 95.44 98 GLN A O 1
ATOM 788 N N . SER A 1 99 ? -7.309 -7.273 1.890 1.00 91.75 99 SER A N 1
ATOM 789 C CA . SER A 1 99 ? -8.341 -7.301 2.924 1.00 91.75 99 SER A CA 1
ATOM 790 C C . SER A 1 99 ? -7.802 -6.754 4.250 1.00 91.75 99 SER A C 1
ATOM 792 O O . SER A 1 99 ? -6.649 -6.963 4.637 1.00 91.75 99 SER A O 1
ATOM 794 N N . VAL A 1 100 ? -8.640 -6.007 4.961 1.00 88.06 100 VAL A N 1
ATOM 795 C CA . VAL A 1 100 ? -8.307 -5.515 6.300 1.00 88.06 100 VAL A CA 1
ATOM 796 C C . VAL A 1 100 ? -8.303 -6.664 7.312 1.00 88.06 100 VAL A C 1
ATOM 798 O O . VAL A 1 100 ? -7.403 -6.709 8.146 1.00 88.06 100 VAL A O 1
ATOM 801 N N . ASP A 1 101 ? -9.232 -7.613 7.184 1.00 84.62 101 ASP A N 1
ATOM 802 C CA . ASP A 1 101 ? -9.428 -8.703 8.151 1.00 84.62 101 ASP A CA 1
ATOM 803 C C . ASP A 1 101 ? -8.539 -9.931 7.889 1.00 84.62 101 ASP A C 1
ATOM 805 O O . ASP A 1 101 ? -8.249 -10.687 8.814 1.00 84.62 101 ASP A O 1
ATOM 809 N N . ASP A 1 102 ? -8.104 -10.138 6.641 1.00 87.69 102 ASP A N 1
ATOM 810 C CA . ASP A 1 102 ? -7.278 -11.284 6.237 1.00 87.69 102 ASP A CA 1
ATOM 811 C C . ASP A 1 102 ? -6.182 -10.852 5.252 1.00 87.69 102 ASP A C 1
ATOM 813 O O . ASP A 1 102 ? -6.414 -10.647 4.060 1.00 87.69 102 ASP A O 1
ATOM 817 N N . GLU A 1 103 ? -4.959 -10.721 5.759 1.00 88.69 103 GLU A N 1
ATOM 818 C CA . GLU A 1 103 ? -3.817 -10.214 4.998 1.00 88.69 103 GLU A CA 1
ATOM 819 C C . GLU A 1 103 ? -3.353 -11.153 3.872 1.00 88.69 103 GLU A C 1
ATOM 821 O O . GLU A 1 103 ? -2.620 -10.710 2.982 1.00 88.69 103 GLU A O 1
ATOM 826 N N . GLU A 1 104 ? -3.798 -12.413 3.850 1.00 90.62 104 GLU A N 1
ATOM 827 C CA . GLU A 1 104 ? -3.512 -13.335 2.746 1.00 90.62 104 GLU A CA 1
ATOM 828 C C . GLU A 1 104 ? -4.346 -13.016 1.495 1.00 90.62 104 GLU A C 1
ATOM 830 O O . GLU A 1 104 ? -3.950 -13.349 0.372 1.00 90.62 104 GLU A O 1
ATOM 835 N N . ILE A 1 105 ? -5.479 -12.323 1.656 1.00 93.50 105 ILE A N 1
ATOM 836 C CA . ILE A 1 105 ? -6.346 -11.934 0.544 1.00 93.50 105 ILE A CA 1
ATOM 837 C C . ILE A 1 105 ? -5.812 -10.644 -0.080 1.00 93.50 105 ILE A C 1
ATOM 839 O O . ILE A 1 105 ? -6.072 -9.535 0.392 1.00 93.50 105 ILE A O 1
ATOM 843 N N . VAL A 1 106 ? -5.089 -10.805 -1.188 1.00 95.81 106 VAL A N 1
ATOM 844 C CA . VAL A 1 106 ? -4.472 -9.716 -1.954 1.00 95.81 106 VAL A CA 1
ATOM 845 C C . VAL A 1 106 ? -4.937 -9.754 -3.407 1.00 95.81 106 VAL A C 1
ATOM 847 O O . VAL A 1 106 ? -4.933 -10.801 -4.052 1.00 95.81 106 VAL A O 1
ATOM 850 N N . LEU A 1 107 ? -5.279 -8.588 -3.946 1.00 96.38 107 LEU A N 1
ATOM 851 C CA . LEU A 1 107 ? -5.637 -8.376 -5.340 1.00 96.38 107 LEU A CA 1
ATOM 852 C C . LEU A 1 107 ? -4.662 -7.379 -5.971 1.00 96.38 107 LEU A C 1
ATOM 854 O O . LEU A 1 107 ? -4.612 -6.211 -5.592 1.00 96.38 107 LEU A O 1
ATOM 858 N N . ARG A 1 108 ? -3.866 -7.834 -6.939 1.00 97.75 108 ARG A N 1
ATOM 859 C CA . ARG A 1 108 ? -2.874 -6.981 -7.610 1.00 97.75 108 ARG A CA 1
ATOM 860 C C . ARG A 1 108 ? -3.567 -5.977 -8.520 1.00 97.75 108 ARG A C 1
ATOM 862 O O . ARG A 1 108 ? -4.565 -6.312 -9.151 1.00 97.75 108 ARG A O 1
ATOM 869 N N . ALA A 1 109 ? -2.987 -4.790 -8.677 1.00 97.75 109 ALA A N 1
ATOM 870 C CA . ALA A 1 109 ? -3.513 -3.783 -9.597 1.00 97.75 109 ALA A CA 1
ATOM 871 C C . ALA A 1 109 ? -3.655 -4.303 -11.036 1.00 97.75 109 ALA A C 1
ATOM 873 O O . ALA A 1 109 ? -4.666 -4.043 -11.677 1.00 97.75 109 ALA A O 1
ATOM 874 N N . SER A 1 110 ? -2.719 -5.131 -11.514 1.00 96.88 110 SER A N 1
ATOM 875 C CA . SER A 1 110 ? -2.840 -5.785 -12.825 1.00 96.88 110 SER A CA 1
ATOM 876 C C . SER A 1 110 ? -4.106 -6.635 -12.958 1.00 96.88 110 SER A C 1
ATOM 878 O O . SER A 1 110 ? -4.701 -6.684 -14.027 1.00 96.88 110 SER A O 1
ATOM 880 N N . ASP A 1 111 ? -4.520 -7.300 -11.877 1.00 96.81 111 ASP A N 1
ATOM 881 C CA . ASP A 1 111 ? -5.727 -8.124 -11.855 1.00 96.81 111 ASP A CA 1
ATOM 882 C C . ASP A 1 111 ? -6.984 -7.238 -11.720 1.00 96.81 111 ASP A C 1
ATOM 884 O O . ASP A 1 111 ? -8.015 -7.551 -12.312 1.00 96.81 111 ASP A O 1
ATOM 888 N N . ILE A 1 112 ? -6.890 -6.102 -11.011 1.00 96.56 112 ILE A N 1
ATOM 889 C CA . ILE A 1 112 ? -7.968 -5.104 -10.857 1.00 96.56 112 ILE A CA 1
ATOM 890 C C . ILE A 1 112 ? -8.394 -4.524 -12.205 1.00 96.56 112 ILE A C 1
ATOM 892 O O . ILE A 1 112 ? -9.589 -4.457 -12.493 1.00 96.56 112 ILE A O 1
ATOM 896 N N . TRP A 1 113 ? -7.437 -4.139 -13.049 1.00 96.50 113 TRP A N 1
ATOM 897 C CA . TRP A 1 113 ? -7.732 -3.541 -14.356 1.00 96.50 113 TRP A CA 1
ATOM 898 C C . TRP A 1 113 ? -8.416 -4.515 -15.327 1.00 96.50 113 TRP A C 1
ATOM 900 O O . TRP A 1 113 ? -9.139 -4.091 -16.225 1.00 96.50 113 TRP A O 1
ATOM 910 N N . LEU A 1 114 ? -8.299 -5.829 -15.099 1.00 96.00 114 LEU A N 1
ATOM 911 C CA . LEU A 1 114 ? -9.023 -6.847 -15.870 1.00 96.00 114 LEU A CA 1
ATOM 912 C C . LEU A 1 114 ? -10.493 -7.002 -15.443 1.00 96.00 114 LEU A C 1
ATOM 914 O O . LEU A 1 114 ? -11.280 -7.641 -16.149 1.00 96.00 114 LEU A O 1
ATOM 918 N N . ILE A 1 115 ? -10.889 -6.446 -14.295 1.00 94.62 115 ILE A N 1
ATOM 919 C CA . ILE A 1 115 ? -12.260 -6.536 -13.794 1.00 94.62 115 ILE A CA 1
ATOM 920 C C . ILE A 1 115 ? -13.139 -5.542 -14.553 1.00 94.62 115 ILE A C 1
ATOM 922 O O . ILE A 1 115 ? -13.009 -4.335 -14.412 1.00 94.62 115 ILE A O 1
ATOM 926 N N . GLN A 1 116 ? -14.096 -6.063 -15.321 1.00 91.81 116 GLN A N 1
ATOM 927 C CA . GLN A 1 116 ? -15.042 -5.252 -16.103 1.00 91.81 116 GLN A CA 1
ATOM 928 C C . GLN A 1 116 ? -16.339 -4.906 -15.354 1.00 91.81 116 GLN A C 1
ATOM 930 O O . GLN A 1 116 ? -17.271 -4.365 -15.945 1.00 91.81 116 GLN A O 1
ATOM 935 N N . ARG A 1 117 ? -16.458 -5.297 -14.082 1.00 91.62 117 ARG A N 1
ATOM 936 C CA . ARG A 1 117 ? -17.677 -5.128 -13.280 1.00 91.62 117 ARG A CA 1
ATOM 937 C C . ARG A 1 117 ? -17.441 -4.121 -12.165 1.00 91.62 117 ARG A C 1
ATOM 939 O O . ARG A 1 117 ? -16.427 -4.189 -11.483 1.00 91.62 117 ARG A O 1
ATOM 946 N N . GLU A 1 118 ? -18.447 -3.296 -11.914 1.00 88.25 118 GLU A N 1
ATOM 947 C CA . GLU A 1 118 ? -18.488 -2.348 -10.792 1.00 88.25 118 GLU A CA 1
ATOM 948 C C . GLU A 1 118 ? -18.576 -3.045 -9.426 1.00 88.25 118 GLU A C 1
ATOM 950 O O . GLU A 1 118 ? -18.265 -2.455 -8.405 1.00 88.25 118 GLU A O 1
ATOM 955 N N . ARG A 1 119 ? -18.974 -4.321 -9.373 1.00 90.19 119 ARG A N 1
ATOM 956 C CA . ARG A 1 119 ? -19.001 -5.102 -8.131 1.00 90.19 119 ARG A CA 1
ATOM 957 C C . ARG A 1 119 ? -18.515 -6.523 -8.378 1.00 90.19 119 ARG A C 1
ATOM 959 O O . ARG A 1 119 ? -18.985 -7.202 -9.298 1.00 90.19 119 ARG A O 1
ATOM 966 N N . VAL A 1 120 ? -17.616 -6.995 -7.522 1.00 92.06 120 VAL A N 1
ATOM 967 C CA . VAL A 1 120 ? -17.098 -8.369 -7.515 1.00 92.06 120 VAL A CA 1
ATOM 968 C C . VAL A 1 120 ? -17.035 -8.903 -6.085 1.00 92.06 120 VAL A C 1
ATOM 970 O O . VAL A 1 120 ? -16.932 -8.137 -5.132 1.00 92.06 120 VAL A O 1
ATOM 973 N N . VAL A 1 121 ? -17.120 -10.224 -5.930 1.00 91.06 121 VAL A N 1
ATOM 974 C CA . VAL A 1 121 ? -16.916 -10.899 -4.644 1.00 91.06 121 VAL A CA 1
ATOM 975 C C . VAL A 1 121 ? -15.641 -11.725 -4.731 1.00 91.06 121 VAL A C 1
ATOM 977 O O . VAL A 1 121 ? -15.518 -12.575 -5.612 1.00 91.06 121 VAL A O 1
ATOM 980 N N . ILE A 1 122 ? -14.703 -11.480 -3.820 1.00 88.88 122 ILE A N 1
ATOM 981 C CA . ILE A 1 122 ? -13.398 -12.139 -3.745 1.00 88.88 122 ILE A CA 1
ATOM 982 C C . ILE A 1 122 ? -13.298 -12.779 -2.369 1.00 88.88 122 ILE A C 1
ATOM 984 O O . ILE A 1 122 ? -13.348 -12.082 -1.362 1.00 88.88 122 ILE A O 1
ATOM 988 N N . SER A 1 123 ? -13.204 -14.108 -2.317 1.00 88.75 123 SER A N 1
ATOM 989 C CA . SER A 1 123 ? -13.098 -14.853 -1.051 1.00 88.75 123 SER A CA 1
ATOM 990 C C . SER A 1 123 ? -14.189 -14.494 -0.023 1.00 88.75 123 SER A C 1
ATOM 992 O O . SER A 1 123 ? -13.944 -14.461 1.175 1.00 88.75 123 SER A O 1
ATOM 994 N N . GLY A 1 124 ? -15.409 -14.206 -0.495 1.00 87.75 124 GLY A N 1
ATOM 995 C CA . GLY A 1 124 ? -16.542 -13.805 0.352 1.00 87.75 124 GLY A CA 1
ATOM 996 C C . GLY A 1 124 ? -16.606 -12.311 0.694 1.00 87.75 124 GLY A C 1
ATOM 997 O O . GLY A 1 124 ? -17.611 -11.869 1.245 1.00 87.75 124 GLY A O 1
ATOM 998 N N . LEU A 1 125 ? -15.597 -11.524 0.317 1.00 85.56 125 LEU A N 1
ATOM 999 C CA . LEU A 1 125 ? -15.548 -10.076 0.512 1.00 85.56 125 LEU A CA 1
ATOM 1000 C C . LEU A 1 125 ? -16.059 -9.356 -0.732 1.00 85.56 125 LEU A C 1
ATOM 1002 O O . LEU A 1 125 ? -15.677 -9.687 -1.855 1.00 85.56 125 LEU A O 1
ATOM 1006 N N . THR A 1 126 ? -16.918 -8.360 -0.541 1.00 88.25 126 THR A N 1
ATOM 1007 C CA . THR A 1 126 ? -17.399 -7.527 -1.649 1.00 88.25 126 THR A CA 1
ATOM 1008 C C . THR A 1 126 ? -16.382 -6.430 -1.937 1.00 88.25 126 THR A C 1
ATOM 1010 O O . THR A 1 126 ? -15.876 -5.791 -1.017 1.00 88.25 126 THR A O 1
ATOM 1013 N N . LEU A 1 127 ? -16.084 -6.222 -3.214 1.00 89.88 127 LEU A N 1
ATOM 1014 C CA . LEU A 1 127 ? -15.281 -5.117 -3.713 1.00 89.88 127 LEU A CA 1
ATOM 1015 C C . LEU A 1 127 ? -16.113 -4.346 -4.737 1.00 89.88 127 LEU A C 1
ATOM 1017 O O . LEU A 1 127 ? -16.573 -4.917 -5.732 1.00 89.88 127 LEU A O 1
ATOM 1021 N N . GLU A 1 128 ? -16.315 -3.063 -4.462 1.00 90.44 128 GLU A N 1
ATOM 1022 C CA . GLU A 1 128 ? -17.088 -2.140 -5.293 1.00 90.44 128 GLU A CA 1
ATOM 1023 C C . GLU A 1 128 ? -16.153 -1.150 -5.976 1.00 90.44 128 GLU A C 1
ATOM 1025 O O . GLU A 1 128 ? -15.147 -0.747 -5.396 1.00 90.44 128 GLU A O 1
ATOM 1030 N N . ASN A 1 129 ? -16.477 -0.819 -7.222 1.00 91.44 129 ASN A N 1
ATOM 1031 C CA . ASN A 1 129 ? -15.717 0.012 -8.145 1.00 91.44 129 ASN A CA 1
ATOM 1032 C C . ASN A 1 129 ? -14.195 -0.177 -7.993 1.00 91.44 129 ASN A C 1
ATOM 1034 O O . ASN A 1 129 ? -13.492 0.770 -7.644 1.00 91.44 129 ASN A O 1
ATOM 1038 N N . PRO A 1 130 ? -13.660 -1.395 -8.247 1.00 93.62 130 PRO A N 1
ATOM 1039 C CA . PRO A 1 130 ? -12.275 -1.755 -7.924 1.00 93.62 130 PRO A CA 1
ATOM 1040 C C . PRO A 1 130 ? -11.228 -0.755 -8.435 1.00 93.62 130 PRO A C 1
ATOM 1042 O O . PRO A 1 130 ? -10.267 -0.436 -7.739 1.00 93.62 130 PRO A O 1
ATOM 1045 N N . GLN A 1 131 ? -11.430 -0.266 -9.660 1.00 95.38 131 GLN A N 1
ATOM 1046 C CA . GLN A 1 131 ? -10.543 0.676 -10.339 1.00 95.38 131 GLN A CA 1
ATOM 1047 C C . GLN A 1 131 ? -10.622 2.077 -9.721 1.00 95.38 131 GLN A C 1
ATOM 1049 O O . GLN A 1 131 ? -9.592 2.703 -9.486 1.00 95.38 131 GLN A O 1
ATOM 1054 N N . GLU A 1 132 ? -11.829 2.553 -9.402 1.00 93.19 132 GLU A N 1
ATOM 1055 C CA . GLU A 1 132 ? -12.024 3.849 -8.742 1.00 93.19 132 GLU A CA 1
ATOM 1056 C C . GLU A 1 132 ? -11.435 3.838 -7.333 1.00 93.19 132 GLU A C 1
ATOM 1058 O O . GLU A 1 132 ? -10.741 4.781 -6.959 1.00 93.19 132 GLU A O 1
ATOM 1063 N N . LEU A 1 133 ? -11.639 2.748 -6.584 1.00 92.44 133 LEU A N 1
ATOM 1064 C CA . LEU A 1 133 ? -11.037 2.569 -5.266 1.00 92.44 133 LEU A CA 1
ATOM 1065 C C . LEU A 1 133 ? -9.507 2.592 -5.354 1.00 92.44 133 LEU A C 1
ATOM 1067 O O . LEU A 1 133 ? -8.864 3.331 -4.614 1.00 92.44 133 LEU A O 1
ATOM 1071 N N . LEU A 1 134 ? -8.920 1.829 -6.283 1.00 95.31 134 LEU A N 1
ATOM 1072 C CA . LEU A 1 134 ? -7.472 1.811 -6.498 1.00 95.31 134 LEU A CA 1
ATOM 1073 C C . LEU A 1 134 ? -6.929 3.218 -6.798 1.00 95.31 134 LEU A C 1
ATOM 1075 O O . LEU A 1 134 ? -5.937 3.629 -6.200 1.00 95.31 134 LEU A O 1
ATOM 1079 N N . MET A 1 135 ? -7.584 3.962 -7.693 1.00 95.12 135 MET A N 1
ATOM 1080 C CA . MET A 1 135 ? -7.168 5.314 -8.079 1.00 95.12 135 MET A CA 1
ATOM 1081 C C . MET A 1 135 ? -7.326 6.327 -6.943 1.00 95.12 135 MET A C 1
ATOM 1083 O O . MET A 1 135 ? -6.435 7.152 -6.728 1.00 95.12 135 MET A O 1
ATOM 1087 N N . ALA A 1 136 ? -8.431 6.263 -6.197 1.00 92.81 136 ALA A N 1
ATOM 1088 C CA . ALA A 1 136 ? -8.671 7.131 -5.050 1.00 92.81 136 ALA A CA 1
ATOM 1089 C C . ALA A 1 136 ? -7.604 6.921 -3.967 1.00 92.81 136 ALA A C 1
ATOM 1091 O O . ALA A 1 136 ? -7.010 7.883 -3.475 1.00 92.81 136 ALA A O 1
ATOM 1092 N N . GLU A 1 137 ? -7.302 5.663 -3.650 1.00 93.44 137 GLU A N 1
ATOM 1093 C CA . GLU A 1 137 ? -6.295 5.310 -2.654 1.00 93.44 137 GLU A CA 1
ATOM 1094 C C . GLU A 1 137 ? -4.867 5.627 -3.119 1.00 93.44 137 GLU A C 1
ATOM 1096 O O . GLU A 1 137 ? -4.060 6.112 -2.324 1.00 93.44 137 GLU A O 1
ATOM 1101 N N . LEU A 1 138 ? -4.553 5.435 -4.406 1.00 95.88 138 LEU A N 1
ATOM 1102 C CA . LEU A 1 138 ? -3.276 5.857 -4.989 1.00 95.88 138 LEU A CA 1
ATOM 1103 C C . LEU A 1 138 ? -3.098 7.380 -4.878 1.00 95.88 138 LEU A C 1
ATOM 1105 O O . LEU A 1 138 ? -2.035 7.855 -4.474 1.00 95.88 138 LEU A O 1
ATOM 1109 N N . GLY A 1 139 ? -4.157 8.147 -5.156 1.00 94.12 139 GLY A N 1
ATOM 1110 C CA . GLY A 1 139 ? -4.188 9.597 -4.953 1.00 94.12 139 GLY A CA 1
ATOM 1111 C C . GLY A 1 139 ? -4.077 10.016 -3.481 1.00 94.12 139 GLY A C 1
ATOM 1112 O O . GLY A 1 139 ? -3.539 11.084 -3.183 1.00 94.12 139 GLY A O 1
ATOM 1113 N N . ARG A 1 140 ? -4.537 9.186 -2.535 1.00 92.31 140 ARG A N 1
ATOM 1114 C CA . ARG A 1 140 ? -4.302 9.402 -1.098 1.00 92.31 140 ARG A CA 1
ATOM 1115 C C . ARG A 1 140 ? -2.838 9.151 -0.742 1.00 92.31 140 ARG A C 1
ATOM 1117 O O . ARG A 1 140 ? -2.211 9.992 -0.101 1.00 92.31 140 ARG A O 1
ATOM 1124 N N . ALA A 1 141 ? -2.275 8.031 -1.190 1.00 93.94 141 ALA A N 1
ATOM 1125 C CA . ALA A 1 141 ? -0.895 7.645 -0.909 1.00 93.94 141 ALA A CA 1
ATOM 1126 C C . ALA A 1 141 ? 0.128 8.644 -1.483 1.00 93.94 141 ALA A C 1
ATOM 1128 O O . ALA A 1 141 ? 1.150 8.916 -0.844 1.00 93.94 141 ALA A O 1
ATOM 1129 N 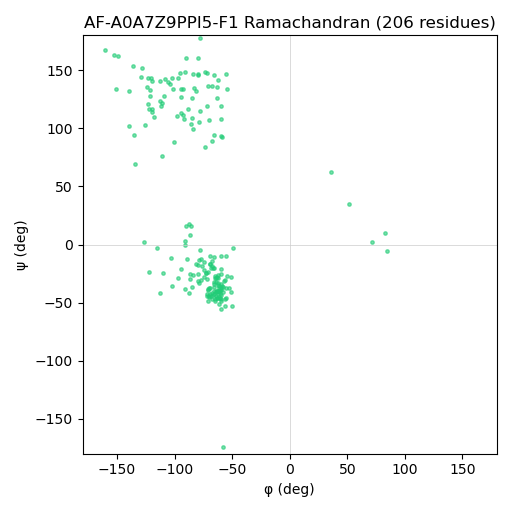N . SER A 1 142 ? -0.153 9.252 -2.643 1.00 94.94 142 SER A N 1
ATOM 1130 C CA . SER A 1 142 ? 0.744 10.230 -3.279 1.00 94.94 142 SER A CA 1
ATOM 1131 C C . SER A 1 142 ? 0.986 11.486 -2.434 1.00 94.94 142 SER A C 1
ATOM 1133 O O . SER A 1 142 ? 2.073 12.065 -2.490 1.00 94.94 142 SER A O 1
ATOM 1135 N N . ARG A 1 143 ? 0.047 11.846 -1.546 1.00 93.25 143 ARG A N 1
ATOM 1136 C CA . ARG A 1 143 ? 0.208 12.949 -0.577 1.00 93.25 143 ARG A CA 1
ATOM 1137 C C . ARG A 1 143 ? 1.355 12.710 0.408 1.00 93.25 143 ARG A C 1
ATOM 1139 O O . ARG A 1 143 ? 1.959 13.669 0.885 1.00 93.25 143 ARG A O 1
ATOM 1146 N N . HIS A 1 144 ? 1.658 11.446 0.704 1.00 93.19 144 HIS A N 1
ATOM 1147 C CA . HIS A 1 144 ? 2.748 11.044 1.598 1.00 93.19 144 HIS A CA 1
ATOM 1148 C C . HIS A 1 144 ? 4.020 10.681 0.829 1.00 93.19 144 HIS A C 1
ATOM 1150 O O . HIS A 1 144 ? 5.125 10.871 1.339 1.00 93.19 144 HIS A O 1
ATOM 1156 N N . TYR A 1 145 ? 3.883 10.193 -0.406 1.00 95.31 145 TYR A N 1
ATOM 1157 C CA . TYR A 1 145 ? 5.008 9.833 -1.257 1.00 95.31 145 TYR A CA 1
ATOM 1158 C C . TYR A 1 145 ? 4.817 10.336 -2.689 1.00 95.31 145 TYR A C 1
ATOM 1160 O O . TYR A 1 145 ? 4.245 9.654 -3.537 1.00 95.31 145 TYR A O 1
ATOM 1168 N N . LYS A 1 146 ? 5.374 11.522 -2.969 1.00 93.81 146 LYS A N 1
ATOM 1169 C CA . LYS A 1 146 ? 5.213 12.230 -4.251 1.00 93.81 146 LYS A CA 1
ATOM 1170 C C . LYS A 1 146 ? 5.589 11.424 -5.493 1.00 93.81 146 LYS A C 1
ATOM 1172 O O . LYS A 1 146 ? 5.039 11.677 -6.549 1.00 93.81 146 LYS A O 1
ATOM 1177 N N . LYS A 1 147 ? 6.489 10.440 -5.389 1.00 93.56 147 LYS A N 1
ATOM 1178 C CA . LYS A 1 147 ? 6.864 9.584 -6.530 1.00 93.56 147 LYS A CA 1
ATOM 1179 C C . LYS A 1 147 ? 5.665 8.824 -7.114 1.00 93.56 147 LYS A C 1
ATOM 1181 O O . LYS A 1 147 ? 5.678 8.472 -8.282 1.00 93.56 147 LYS A O 1
ATOM 1186 N N . LEU A 1 148 ? 4.620 8.584 -6.319 1.00 95.88 148 LEU A N 1
ATOM 1187 C CA . LEU A 1 148 ? 3.390 7.950 -6.798 1.00 95.88 148 LEU A CA 1
ATOM 1188 C C . LEU A 1 148 ? 2.582 8.847 -7.745 1.00 95.88 148 LEU A C 1
ATOM 1190 O O . LEU A 1 148 ? 1.729 8.328 -8.458 1.00 95.88 148 LEU A O 1
ATOM 1194 N N . GLU A 1 149 ? 2.846 10.159 -7.785 1.00 94.69 149 GLU A N 1
ATOM 1195 C CA . GLU A 1 149 ? 2.235 11.058 -8.772 1.00 94.69 149 GLU A CA 1
ATOM 1196 C C . GLU A 1 149 ? 2.588 10.628 -10.205 1.00 94.69 149 GLU A C 1
ATOM 1198 O O . GLU A 1 149 ? 1.711 10.660 -11.060 1.00 94.69 149 GLU A O 1
ATOM 1203 N N . ASP A 1 150 ? 3.795 10.092 -10.438 1.00 93.44 150 ASP A N 1
ATOM 1204 C CA . ASP A 1 150 ? 4.223 9.565 -11.746 1.00 93.44 150 ASP A CA 1
ATOM 1205 C C . ASP A 1 150 ? 3.277 8.464 -12.268 1.00 93.44 150 ASP A C 1
ATOM 1207 O O . ASP A 1 150 ? 3.088 8.300 -13.472 1.00 93.44 150 ASP A O 1
ATOM 1211 N N . ALA A 1 151 ? 2.671 7.687 -11.363 1.00 94.50 151 ALA A N 1
ATOM 1212 C CA . ALA A 1 151 ? 1.735 6.630 -11.731 1.00 94.50 151 ALA A CA 1
ATOM 1213 C C . ALA A 1 151 ? 0.332 7.167 -12.058 1.00 94.50 151 ALA A C 1
ATOM 1215 O O . ALA A 1 151 ? -0.386 6.536 -12.832 1.00 94.50 151 ALA A O 1
ATOM 1216 N N . LEU A 1 152 ? -0.057 8.326 -11.513 1.00 92.88 152 LEU A N 1
ATOM 1217 C CA . LEU A 1 152 ? -1.367 8.941 -11.768 1.00 92.88 152 LEU A CA 1
ATOM 1218 C C . LEU A 1 152 ? -1.510 9.467 -13.205 1.00 92.88 152 LEU A C 1
ATOM 1220 O O . LEU A 1 152 ? -2.633 9.670 -13.661 1.00 92.88 152 LEU A O 1
ATOM 1224 N N . ASP A 1 153 ? -0.400 9.639 -13.926 1.00 91.12 153 ASP A N 1
ATOM 1225 C CA . ASP A 1 153 ? -0.401 9.983 -15.353 1.00 91.12 153 ASP A CA 1
ATOM 1226 C C . ASP A 1 153 ? -0.775 8.788 -16.257 1.00 91.12 153 ASP A C 1
ATOM 1228 O O . ASP A 1 153 ? -1.092 8.965 -17.437 1.00 91.12 153 ASP A O 1
ATOM 1232 N N . SER A 1 154 ? -0.748 7.559 -15.724 1.00 91.62 154 SER A N 1
ATOM 1233 C CA . SER A 1 154 ? -1.182 6.352 -16.431 1.00 91.62 154 SER A CA 1
ATOM 1234 C C . SER A 1 154 ? -2.696 6.158 -16.328 1.00 91.62 154 SER A C 1
ATOM 1236 O O . SER A 1 154 ? -3.308 6.437 -15.302 1.00 91.62 154 SER A O 1
ATOM 1238 N N . SER A 1 155 ? -3.301 5.600 -17.379 1.00 90.88 155 SER A N 1
ATOM 1239 C CA . SER A 1 155 ? -4.715 5.190 -17.352 1.00 90.88 155 SER A CA 1
ATOM 1240 C C . SER A 1 155 ? -4.951 3.916 -16.538 1.00 90.88 155 SER A C 1
ATOM 1242 O O . SER A 1 155 ? -6.026 3.750 -15.973 1.00 90.88 155 SER A O 1
ATOM 1244 N N . GLU A 1 156 ? -3.945 3.043 -16.457 1.00 95.88 156 GLU A N 1
ATOM 1245 C CA . GLU A 1 156 ? -4.005 1.765 -15.743 1.00 95.88 156 GLU A CA 1
ATOM 1246 C C . GLU A 1 156 ? -2.733 1.586 -14.891 1.00 95.88 156 GLU A C 1
ATOM 1248 O O . GLU A 1 156 ? -1.848 0.791 -15.222 1.00 95.88 156 GLU A O 1
ATOM 1253 N N . PRO A 1 157 ? -2.551 2.379 -13.819 1.00 96.75 157 PRO A N 1
ATOM 1254 C CA . PRO A 1 157 ? -1.381 2.264 -12.960 1.00 96.75 157 PRO A CA 1
ATOM 1255 C C . PRO A 1 157 ? -1.320 0.903 -12.267 1.00 96.75 157 PRO A C 1
ATOM 1257 O O . PRO A 1 157 ? -2.252 0.492 -11.572 1.00 96.75 157 PRO A O 1
ATOM 1260 N N . ILE A 1 158 ? -0.183 0.224 -12.419 1.00 97.44 158 ILE A N 1
ATOM 1261 C CA . ILE A 1 158 ? 0.098 -1.062 -11.762 1.00 97.44 158 ILE A CA 1
ATOM 1262 C C . ILE A 1 158 ? 1.355 -1.033 -10.894 1.00 97.44 158 ILE A C 1
ATOM 1264 O O . ILE A 1 158 ? 1.473 -1.840 -9.970 1.00 97.44 158 ILE A O 1
ATOM 1268 N N . GLU A 1 159 ? 2.281 -0.117 -11.174 1.00 96.06 159 GLU A N 1
ATOM 1269 C CA . GLU A 1 159 ? 3.519 0.067 -10.429 1.00 96.06 159 GLU A CA 1
ATOM 1270 C C . GLU A 1 159 ? 4.128 1.451 -10.680 1.00 96.06 159 GLU A C 1
ATOM 1272 O O . GLU A 1 159 ? 3.753 2.139 -11.631 1.00 96.06 159 GLU A O 1
ATOM 1277 N N . VAL A 1 160 ? 5.114 1.822 -9.862 1.00 95.25 160 VAL A N 1
ATOM 1278 C CA . VAL A 1 160 ? 6.095 2.862 -10.193 1.00 95.25 160 VAL A CA 1
ATOM 1279 C C . VAL A 1 160 ? 7.507 2.288 -10.100 1.00 95.25 160 VAL A C 1
ATOM 1281 O O . VAL A 1 160 ? 7.800 1.463 -9.230 1.00 95.25 160 VAL A O 1
ATOM 1284 N N . LEU A 1 161 ? 8.387 2.719 -11.004 1.00 92.88 161 LEU A N 1
ATOM 1285 C CA . LEU A 1 161 ? 9.791 2.324 -10.996 1.00 92.88 161 LEU A CA 1
ATOM 1286 C C . LEU A 1 161 ? 10.625 3.335 -10.215 1.00 92.88 161 LEU A C 1
ATOM 1288 O O . LEU A 1 161 ? 10.524 4.544 -10.426 1.00 92.88 161 LEU A O 1
ATOM 1292 N N . VAL A 1 162 ? 11.486 2.821 -9.345 1.00 91.25 162 VAL A N 1
ATOM 1293 C CA . VAL A 1 162 ? 12.401 3.620 -8.528 1.00 91.25 162 VAL A CA 1
ATOM 1294 C C . VAL A 1 162 ? 13.826 3.101 -8.671 1.00 91.25 162 VAL A C 1
ATOM 1296 O O . VAL A 1 162 ? 14.043 1.927 -8.978 1.00 91.25 162 VAL A O 1
ATOM 1299 N N . ASP A 1 163 ? 14.817 3.970 -8.504 1.00 88.38 163 ASP A N 1
ATOM 1300 C CA . ASP A 1 163 ? 16.215 3.531 -8.438 1.00 88.38 163 ASP A CA 1
ATOM 1301 C C . ASP A 1 163 ? 16.563 2.928 -7.060 1.00 88.38 163 ASP A C 1
ATOM 1303 O O . ASP A 1 163 ? 15.740 2.865 -6.142 1.00 88.38 163 ASP A O 1
ATOM 1307 N N . SER A 1 164 ? 17.801 2.453 -6.906 1.00 85.56 164 SER A N 1
ATOM 1308 C CA . SER A 1 164 ? 18.250 1.818 -5.660 1.00 85.56 164 SER A CA 1
ATOM 1309 C C . SER A 1 164 ? 18.305 2.781 -4.463 1.00 85.56 164 SER A C 1
ATOM 1311 O O . SER A 1 164 ? 18.052 2.362 -3.330 1.00 85.56 164 SER A O 1
ATOM 1313 N N . GLN A 1 165 ? 18.606 4.065 -4.684 1.00 87.00 165 GLN A N 1
ATOM 1314 C CA . GLN A 1 165 ? 18.628 5.077 -3.626 1.00 87.00 165 GLN A CA 1
ATOM 1315 C C . GLN A 1 165 ? 17.200 5.406 -3.173 1.00 87.00 165 GLN A C 1
ATOM 1317 O O . GLN A 1 165 ? 16.911 5.461 -1.974 1.00 87.00 165 GLN A O 1
ATOM 1322 N N . GLU A 1 166 ? 16.291 5.578 -4.128 1.00 91.38 166 GLU A N 1
ATOM 1323 C CA . GLU A 1 166 ? 14.872 5.798 -3.894 1.00 91.38 166 GLU A CA 1
ATOM 1324 C C . GLU A 1 166 ? 14.219 4.606 -3.185 1.00 91.38 166 GLU A C 1
ATOM 1326 O O . GLU A 1 166 ? 13.467 4.823 -2.234 1.00 91.38 166 GLU A O 1
ATOM 1331 N N . ALA A 1 167 ? 14.545 3.370 -3.579 1.00 90.94 167 ALA A N 1
ATOM 1332 C CA . ALA A 1 167 ? 14.084 2.141 -2.931 1.00 90.94 167 ALA A CA 1
ATOM 1333 C C . ALA A 1 167 ? 14.515 2.061 -1.458 1.00 90.94 167 ALA A C 1
ATOM 1335 O O . ALA A 1 167 ? 13.699 1.780 -0.576 1.00 90.94 167 ALA A O 1
ATOM 1336 N N . TYR A 1 168 ? 15.789 2.351 -1.170 1.00 88.62 168 TYR A N 1
ATOM 1337 C CA . TYR A 1 168 ? 16.299 2.368 0.201 1.00 88.62 168 TYR A CA 1
ATOM 1338 C C . TYR A 1 168 ? 15.609 3.443 1.051 1.00 88.62 168 TYR A C 1
ATOM 1340 O O . TYR A 1 168 ? 15.149 3.161 2.161 1.00 88.62 168 TYR A O 1
ATOM 1348 N N . ARG A 1 169 ? 15.476 4.664 0.515 1.00 91.69 169 ARG A N 1
ATOM 1349 C CA . ARG A 1 169 ? 14.751 5.760 1.174 1.00 91.69 169 ARG A CA 1
ATOM 1350 C C . ARG A 1 169 ? 13.290 5.387 1.423 1.00 91.69 169 ARG A C 1
ATOM 1352 O O . ARG 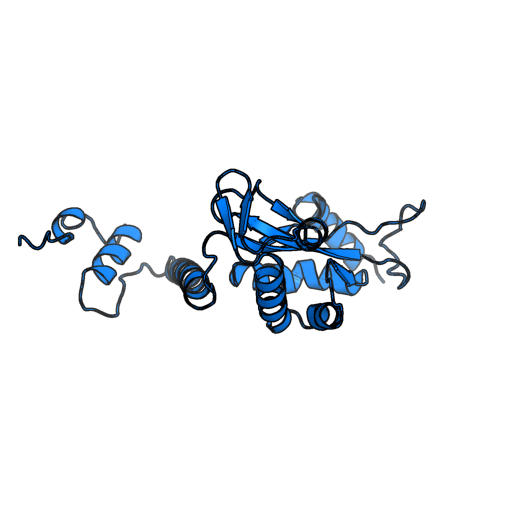A 1 169 ? 12.787 5.614 2.521 1.00 91.69 169 ARG A O 1
ATOM 1359 N N . PHE A 1 170 ? 12.623 4.777 0.442 1.00 94.75 170 PHE A N 1
ATOM 1360 C CA . PHE A 1 170 ? 11.249 4.302 0.585 1.00 94.75 170 PHE A CA 1
ATOM 1361 C C . PHE A 1 170 ? 11.131 3.340 1.768 1.00 94.75 170 PHE A C 1
ATOM 1363 O O . PHE A 1 170 ? 10.349 3.575 2.684 1.00 94.75 170 PHE A O 1
ATOM 1370 N N . LEU A 1 171 ? 11.967 2.304 1.800 1.00 92.56 171 LEU A N 1
ATOM 1371 C CA . LEU A 1 171 ? 11.948 1.289 2.848 1.00 92.56 171 LEU A CA 1
ATOM 13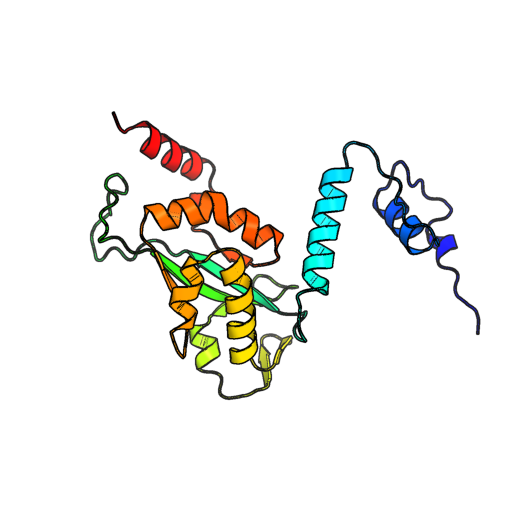72 C C . LEU A 1 171 ? 12.287 1.831 4.243 1.00 92.56 171 LEU A C 1
ATOM 1374 O O . LEU A 1 171 ? 11.788 1.301 5.241 1.00 92.56 171 LEU A O 1
ATOM 1378 N N . ARG A 1 172 ? 13.154 2.847 4.337 1.00 90.94 172 ARG A N 1
ATOM 1379 C CA . ARG A 1 172 ? 13.634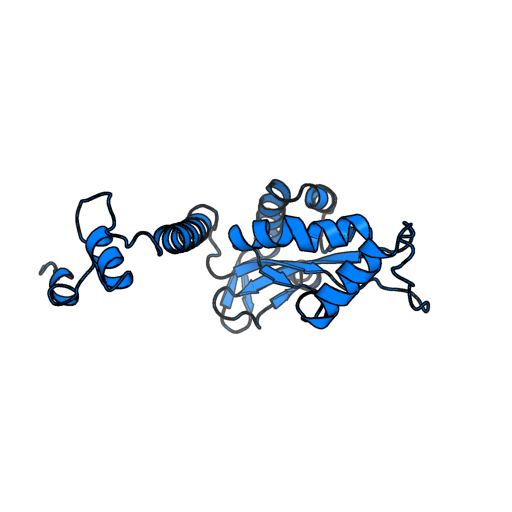 3.360 5.625 1.00 90.94 172 ARG A CA 1
ATOM 1380 C C . ARG A 1 172 ? 12.794 4.494 6.199 1.00 90.94 172 ARG A C 1
ATOM 1382 O O . ARG A 1 172 ? 12.625 4.540 7.415 1.00 90.94 172 ARG A O 1
ATOM 1389 N N . GLU A 1 173 ? 12.316 5.395 5.350 1.00 93.00 173 GLU A N 1
ATOM 1390 C CA . GLU A 1 173 ? 11.684 6.653 5.763 1.00 93.00 173 GLU A CA 1
ATOM 1391 C C . GLU A 1 173 ? 10.196 6.689 5.420 1.00 93.00 173 GLU A C 1
ATOM 1393 O O . GLU A 1 173 ? 9.393 7.125 6.238 1.00 93.00 173 GLU A O 1
ATOM 1398 N N . ILE A 1 174 ? 9.817 6.205 4.235 1.00 95.81 174 ILE A N 1
ATOM 1399 C CA . ILE A 1 174 ? 8.450 6.351 3.719 1.00 95.81 174 ILE A CA 1
ATOM 1400 C C . ILE A 1 174 ? 7.540 5.213 4.186 1.00 95.81 174 ILE A C 1
ATOM 1402 O O . ILE A 1 174 ? 6.407 5.468 4.584 1.00 95.81 174 ILE A O 1
ATOM 1406 N N . LYS A 1 175 ? 8.034 3.968 4.186 1.00 95.06 175 LYS A N 1
ATOM 1407 C CA . LYS A 1 175 ? 7.287 2.781 4.624 1.00 95.06 175 LYS A CA 1
ATOM 1408 C C . LYS A 1 175 ? 6.636 2.985 6.003 1.00 95.06 175 LYS A C 1
ATOM 1410 O O . LYS A 1 175 ? 5.421 2.823 6.067 1.00 95.06 175 LYS A O 1
ATOM 1415 N N . PRO A 1 176 ? 7.364 3.393 7.066 1.00 92.81 176 PRO A N 1
ATOM 1416 C CA . PRO A 1 176 ? 6.755 3.571 8.385 1.00 92.81 176 PRO A CA 1
ATOM 1417 C C . PRO A 1 176 ? 5.630 4.610 8.389 1.00 92.81 176 PRO A C 1
ATOM 1419 O O . PRO A 1 176 ? 4.618 4.414 9.050 1.00 92.81 176 PRO A O 1
ATOM 1422 N N . ILE A 1 177 ? 5.782 5.693 7.618 1.00 92.38 177 ILE A N 1
ATOM 1423 C CA . ILE A 1 177 ? 4.759 6.739 7.498 1.00 92.38 177 ILE A CA 1
ATOM 1424 C C . ILE A 1 177 ? 3.507 6.162 6.836 1.00 92.38 177 ILE A C 1
ATOM 1426 O O . ILE A 1 177 ? 2.410 6.343 7.350 1.00 92.38 177 ILE A O 1
ATOM 1430 N N . LEU A 1 178 ? 3.655 5.444 5.720 1.00 91.88 178 LEU A N 1
ATOM 1431 C CA . LEU A 1 178 ? 2.521 4.849 5.010 1.00 91.88 178 LEU A CA 1
ATOM 1432 C C . LEU A 1 178 ? 1.795 3.791 5.856 1.00 91.88 178 LEU A C 1
ATOM 1434 O O . LEU A 1 178 ? 0.567 3.773 5.874 1.00 91.88 178 LEU A O 1
ATOM 1438 N N . GLU A 1 179 ? 2.531 2.962 6.598 1.00 91.25 179 GLU A N 1
ATOM 1439 C CA . GLU A 1 179 ? 1.947 1.993 7.537 1.00 91.25 179 GLU A CA 1
ATOM 1440 C C . GLU A 1 179 ? 1.165 2.689 8.662 1.00 91.25 179 GLU A C 1
ATOM 1442 O O . GLU A 1 179 ? 0.071 2.255 9.021 1.00 91.25 179 GLU A O 1
ATOM 1447 N N . GLU A 1 180 ? 1.677 3.807 9.190 1.00 86.94 180 GLU A N 1
ATOM 1448 C CA . GLU A 1 180 ? 0.964 4.628 10.177 1.00 86.94 180 GLU A CA 1
ATOM 1449 C C . GLU A 1 180 ? -0.318 5.266 9.616 1.00 86.94 180 GLU A C 1
ATOM 1451 O O . GLU A 1 180 ? -1.246 5.513 10.384 1.00 86.94 180 GLU A O 1
ATOM 1456 N N . GLN A 1 181 ? -0.387 5.504 8.302 1.00 84.62 181 GLN A N 1
ATOM 1457 C CA . GLN A 1 181 ? -1.592 5.969 7.596 1.00 84.62 181 GLN A CA 1
ATOM 1458 C C . GLN A 1 181 ? -2.519 4.822 7.146 1.00 84.62 181 GLN A C 1
ATOM 1460 O O . GLN A 1 181 ? -3.462 5.044 6.390 1.00 84.62 181 GLN A O 1
ATOM 1465 N N . GLY A 1 182 ? -2.253 3.582 7.567 1.00 86.56 182 GLY A N 1
ATOM 1466 C CA . GLY A 1 182 ? -3.120 2.435 7.287 1.00 86.56 182 GLY A CA 1
ATOM 1467 C C . GLY A 1 182 ? -2.927 1.779 5.916 1.00 86.56 182 GLY A C 1
ATOM 1468 O O . GLY A 1 182 ? -3.714 0.903 5.553 1.00 86.56 182 GLY A O 1
ATOM 1469 N N . PHE A 1 183 ? -1.885 2.145 5.162 1.00 92.44 183 PHE A N 1
ATOM 1470 C CA . PHE A 1 183 ? -1.522 1.447 3.926 1.00 92.44 183 PHE A CA 1
ATOM 1471 C C . PHE A 1 183 ? -0.749 0.156 4.220 1.00 92.44 183 PHE A C 1
ATOM 1473 O O . PHE A 1 183 ? 0.062 0.091 5.144 1.00 92.44 183 PHE A O 1
ATOM 1480 N N . ALA A 1 184 ? -0.956 -0.872 3.399 1.00 94.75 184 ALA A N 1
ATOM 1481 C CA . ALA A 1 184 ? -0.209 -2.123 3.495 1.00 94.75 184 ALA A CA 1
ATOM 1482 C C . ALA A 1 184 ? 1.119 -2.035 2.728 1.00 94.75 184 ALA A C 1
ATOM 1484 O O . ALA A 1 184 ? 1.125 -1.744 1.534 1.00 94.75 184 ALA A O 1
ATOM 1485 N N . ILE A 1 185 ? 2.256 -2.324 3.368 1.00 95.88 185 ILE A N 1
ATOM 1486 C CA . ILE A 1 185 ? 3.567 -2.298 2.701 1.00 95.88 185 ILE A CA 1
ATOM 1487 C C . ILE A 1 185 ? 4.229 -3.674 2.763 1.00 95.88 185 ILE A C 1
ATOM 1489 O O . ILE A 1 185 ? 4.590 -4.159 3.831 1.00 95.88 185 ILE A O 1
ATOM 1493 N N . GLN A 1 186 ? 4.450 -4.290 1.603 1.00 94.88 186 GLN A N 1
ATOM 1494 C CA . GLN A 1 186 ? 5.158 -5.566 1.496 1.00 94.88 186 GLN A CA 1
ATOM 1495 C C . GLN A 1 186 ? 6.621 -5.316 1.120 1.00 94.88 186 GLN A C 1
ATOM 1497 O O . GLN A 1 186 ? 6.932 -4.872 0.012 1.00 94.88 186 GLN A O 1
ATOM 1502 N N . SER A 1 187 ? 7.523 -5.579 2.068 1.00 91.62 187 SER A N 1
ATOM 1503 C CA . SER A 1 187 ? 8.974 -5.462 1.881 1.00 91.62 187 SER A CA 1
ATOM 1504 C C . SER A 1 187 ? 9.604 -6.765 1.382 1.00 91.62 187 SER A C 1
ATOM 1506 O O . SER A 1 187 ? 9.027 -7.837 1.572 1.00 91.62 187 SER A O 1
ATOM 1508 N N . PRO A 1 188 ? 10.817 -6.715 0.802 1.00 87.75 188 PRO A N 1
ATOM 1509 C CA . PRO A 1 188 ? 11.536 -7.925 0.451 1.00 87.75 188 PRO A CA 1
ATOM 1510 C C . PRO A 1 188 ? 11.913 -8.693 1.731 1.00 87.75 188 PRO A C 1
ATOM 1512 O O . PRO A 1 188 ? 12.261 -8.056 2.734 1.00 87.75 188 PRO A O 1
ATOM 1515 N N . PRO A 1 189 ? 11.930 -10.038 1.720 1.00 81.19 189 PRO A N 1
ATOM 1516 C CA . PRO A 1 189 ? 12.158 -10.846 2.926 1.00 81.19 189 PRO A CA 1
ATOM 1517 C C . PRO A 1 189 ? 13.468 -10.534 3.671 1.00 81.19 189 PRO A C 1
ATOM 1519 O O . PRO A 1 189 ? 13.562 -10.651 4.897 1.00 81.19 189 PRO A O 1
ATOM 1522 N N . TRP A 1 190 ? 14.504 -10.109 2.943 1.00 78.25 190 TRP A N 1
ATOM 1523 C CA . TRP A 1 190 ? 15.793 -9.756 3.535 1.00 78.25 190 TRP A CA 1
ATOM 1524 C C . TRP A 1 190 ? 15.762 -8.429 4.302 1.00 78.25 190 TRP A C 1
ATOM 1526 O O . TRP A 1 190 ? 16.554 -8.271 5.225 1.00 78.25 190 TRP A O 1
ATOM 1536 N N . TRP A 1 191 ? 14.857 -7.493 3.998 1.00 81.75 191 TRP A N 1
ATOM 1537 C CA . TRP A 1 191 ? 14.813 -6.186 4.671 1.00 81.75 191 TRP A CA 1
ATOM 1538 C C . TRP A 1 191 ? 14.455 -6.304 6.159 1.00 81.75 191 TRP A C 1
ATOM 1540 O O . TRP A 1 191 ? 14.996 -5.593 7.010 1.00 81.75 191 TRP A O 1
ATOM 1550 N N . GLU A 1 192 ? 13.566 -7.241 6.485 1.00 73.44 192 GLU A N 1
ATOM 1551 C CA . GLU A 1 192 ? 13.074 -7.448 7.851 1.00 73.44 192 GLU A CA 1
ATOM 1552 C C . GLU A 1 192 ? 13.926 -8.435 8.656 1.00 73.44 192 GLU A C 1
ATOM 1554 O O . GLU A 1 192 ? 13.841 -8.489 9.884 1.00 73.44 192 GLU A O 1
ATOM 1559 N N . SER A 1 193 ? 14.819 -9.160 7.983 1.00 68.94 193 SER A N 1
ATOM 1560 C CA . SER A 1 193 ? 15.725 -10.106 8.623 1.00 68.94 193 SER A CA 1
ATOM 1561 C C . SER A 1 193 ? 16.816 -9.377 9.435 1.00 68.94 193 SER A C 1
ATOM 1563 O O . SER A 1 193 ? 17.442 -8.442 8.922 1.00 68.94 193 SER A O 1
ATOM 1565 N N . PRO A 1 194 ? 17.148 -9.827 10.666 1.00 57.34 194 PRO A N 1
ATOM 1566 C CA . PRO A 1 194 ? 18.241 -9.257 11.467 1.00 57.34 194 PRO A CA 1
ATOM 1567 C C . PRO A 1 194 ? 19.572 -9.188 10.703 1.00 57.34 194 PRO A C 1
ATOM 1569 O O . PRO A 1 194 ? 20.302 -8.202 10.800 1.00 57.34 194 PRO A O 1
ATOM 1572 N N . SER A 1 195 ? 19.846 -10.200 9.877 1.00 56.75 195 SER A N 1
ATOM 1573 C CA . SER A 1 195 ? 21.036 -10.276 9.025 1.00 56.75 195 SER A CA 1
ATOM 1574 C C . SER A 1 195 ? 21.005 -9.304 7.840 1.00 56.75 195 SER A C 1
ATOM 1576 O O . SER A 1 195 ? 22.057 -8.831 7.419 1.00 56.75 195 SER A O 1
ATOM 1578 N N . GLY A 1 196 ? 19.826 -8.953 7.316 1.00 52.72 196 GLY A N 1
ATOM 1579 C CA . GLY A 1 196 ? 19.703 -7.987 6.221 1.00 52.72 196 GLY A CA 1
ATOM 1580 C C . GLY A 1 196 ? 19.857 -6.537 6.676 1.00 52.72 196 GLY A C 1
ATOM 1581 O O . GLY A 1 196 ? 20.446 -5.737 5.954 1.00 52.72 196 GLY A O 1
ATOM 1582 N N . ARG A 1 197 ? 19.471 -6.213 7.921 1.00 50.62 197 ARG A N 1
ATOM 1583 C CA . ARG A 1 197 ? 19.796 -4.918 8.557 1.00 50.62 197 ARG A CA 1
ATOM 1584 C C . ARG A 1 197 ? 21.307 -4.708 8.704 1.00 50.62 197 ARG A C 1
ATOM 1586 O O . ARG A 1 197 ? 21.795 -3.600 8.491 1.00 50.62 197 ARG A O 1
ATOM 1593 N N . LEU A 1 198 ? 22.037 -5.770 9.054 1.00 49.03 198 LEU A N 1
ATOM 1594 C CA . LEU A 1 198 ? 23.502 -5.778 9.118 1.00 49.03 198 LEU A CA 1
ATOM 1595 C C . LEU A 1 198 ? 24.127 -5.696 7.721 1.00 49.03 198 LEU A C 1
ATOM 1597 O O . LEU A 1 198 ? 25.015 -4.879 7.521 1.00 49.03 198 LEU A O 1
ATOM 1601 N N . GLY A 1 199 ? 23.629 -6.458 6.742 1.00 52.03 199 GLY A N 1
ATOM 1602 C CA . GLY A 1 199 ? 24.105 -6.397 5.355 1.00 52.03 199 GLY A CA 1
ATOM 1603 C C . GLY A 1 199 ? 23.902 -5.029 4.693 1.00 52.03 199 GLY A C 1
ATOM 1604 O O . GLY A 1 199 ? 24.788 -4.567 3.980 1.00 52.03 199 GLY A O 1
ATOM 1605 N N . ALA A 1 200 ? 22.783 -4.352 4.973 1.00 53.12 200 ALA A N 1
ATOM 1606 C CA . ALA A 1 200 ? 22.523 -2.992 4.502 1.00 53.12 200 ALA A CA 1
ATOM 1607 C C . ALA A 1 200 ? 23.426 -1.953 5.193 1.00 53.12 200 ALA A C 1
ATOM 1609 O O . ALA A 1 200 ? 24.018 -1.124 4.512 1.00 53.12 200 ALA A O 1
ATOM 1610 N N . ARG A 1 201 ? 23.600 -2.016 6.525 1.00 45.19 201 ARG A N 1
ATOM 1611 C CA . ARG A 1 201 ? 24.489 -1.087 7.259 1.00 45.19 201 ARG A CA 1
ATOM 1612 C C . ARG A 1 201 ? 25.963 -1.267 6.902 1.00 45.19 201 ARG A C 1
ATOM 1614 O O . ARG A 1 201 ? 26.643 -0.274 6.680 1.00 45.19 201 ARG A O 1
ATOM 1621 N N . LEU A 1 202 ? 26.438 -2.509 6.799 1.00 40.31 202 LEU A N 1
ATOM 1622 C CA . LEU A 1 202 ? 27.837 -2.801 6.477 1.00 40.31 202 LEU A CA 1
ATOM 1623 C C . LEU A 1 202 ? 28.194 -2.342 5.055 1.00 40.31 202 LEU A C 1
ATOM 1625 O O . LEU A 1 202 ? 29.303 -1.877 4.829 1.00 40.31 202 LEU A O 1
ATOM 1629 N N . LYS A 1 203 ? 27.251 -2.426 4.106 1.00 46.34 203 LYS A N 1
ATOM 1630 C CA . LYS A 1 203 ? 27.448 -1.944 2.729 1.00 46.34 203 LYS A CA 1
ATOM 1631 C C . LYS A 1 203 ? 27.441 -0.417 2.604 1.00 46.34 203 LYS A C 1
ATOM 1633 O O . LYS A 1 203 ? 28.053 0.086 1.676 1.00 46.34 203 LYS A O 1
ATOM 1638 N N . ILE A 1 204 ? 26.803 0.301 3.532 1.00 50.41 204 ILE A N 1
ATOM 1639 C CA . ILE A 1 204 ? 26.802 1.775 3.573 1.00 50.41 204 ILE A CA 1
ATOM 1640 C C . ILE A 1 204 ? 28.045 2.315 4.302 1.00 50.41 204 ILE A C 1
ATOM 1642 O O . ILE A 1 204 ? 28.593 3.330 3.897 1.00 50.41 204 ILE A O 1
ATOM 1646 N N . GLU A 1 205 ? 28.519 1.638 5.355 1.00 35.75 205 GLU A N 1
ATOM 1647 C CA . GLU A 1 205 ? 29.744 2.026 6.086 1.00 35.75 205 GLU A CA 1
ATOM 1648 C C . GLU A 1 205 ? 31.050 1.659 5.359 1.00 35.75 205 GLU A C 1
ATOM 1650 O O . GLU A 1 205 ? 32.113 2.125 5.756 1.00 35.75 205 GLU A O 1
ATOM 1655 N N . SER A 1 206 ? 30.998 0.837 4.306 1.00 32.53 206 SER A N 1
ATOM 1656 C CA . SER A 1 206 ? 32.193 0.398 3.563 1.00 32.53 206 SER A CA 1
ATOM 1657 C C . SER A 1 206 ? 32.577 1.302 2.382 1.00 32.53 206 SER A C 1
ATOM 1659 O O . SER A 1 206 ? 33.365 0.873 1.540 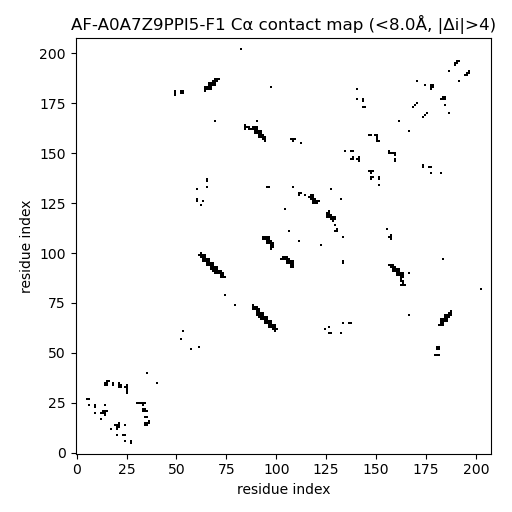1.00 32.53 206 SER A O 1
ATOM 1661 N N . ASP A 1 207 ? 32.057 2.528 2.311 1.00 30.53 207 ASP A N 1
ATOM 1662 C CA . ASP A 1 207 ? 32.502 3.547 1.351 1.00 30.53 207 ASP A CA 1
ATOM 1663 C C . ASP A 1 207 ? 33.565 4.454 2.024 1.00 30.53 207 ASP A C 1
ATOM 1665 O O . ASP A 1 207 ? 33.235 5.107 3.021 1.00 30.53 207 ASP A O 1
ATOM 1669 N N . PRO A 1 208 ? 34.846 4.449 1.593 1.00 39.59 208 PRO A N 1
ATOM 1670 C CA . PRO A 1 208 ? 35.865 5.398 2.053 1.00 39.59 208 PRO A CA 1
ATOM 1671 C C . PRO A 1 208 ? 35.800 6.764 1.354 1.00 39.59 208 PRO A C 1
ATOM 1673 O O . PRO A 1 208 ? 35.512 6.813 0.138 1.00 39.59 208 PRO A O 1
#

pLDDT: mean 77.28, std 18.26, range [30.53, 98.19]

Sequence (208 aa):
MIRENMFDTVEDADPDSDPQVAWLLGLLDQTEEVPSVQGQRADIVRKVRRWISELEDRGESSVWRFGLRIAEPIADGLAADISKPDDTVKWSLSFFLQSVDDEEIVLRASDIWLIQRERVVISGLTLENPQELLMAELGRASRHYKKLEDALDSSEPIEVLVDSQEAYRFLREIKPILEEQGFAIQSPPWWESPSGRLGARLKIESDP

Radius of gyration: 21.88 Å; Cα contacts (8 Å, |Δi|>4): 249; chains: 1; bounding box: 73×29×56 Å

Solvent-accessible surface area (backbone atoms only — not comparable to full-atom values): 12322 Å² total; per-residue (Å²): 132,83,78,84,69,71,60,76,81,49,69,92,56,58,36,86,83,32,65,69,49,11,50,51,49,28,70,74,44,98,51,99,59,62,64,68,52,88,87,48,49,68,60,50,51,51,53,47,50,36,53,46,45,61,59,78,70,48,60,100,52,81,56,53,32,48,28,42,34,45,48,78,57,81,57,87,88,47,88,74,61,77,89,55,81,48,87,83,47,50,27,42,39,32,36,29,40,27,35,68,91,43,77,85,49,66,46,45,29,70,60,40,74,70,55,91,54,61,63,49,74,58,98,87,42,80,44,63,39,52,59,59,50,52,52,54,47,47,60,54,50,21,78,82,40,64,75,48,50,71,30,68,79,46,95,77,57,36,50,44,80,34,38,59,69,53,47,51,46,37,66,70,62,45,44,63,55,42,46,58,65,63,36,46,73,45,70,48,78,51,68,79,33,76,66,34,51,50,54,54,51,54,63,63,70,69,67,132

Foldseek 3Di:
DDPPQCCVVLVPPDQAPDVVSQVVCCVSDPDPDGDDDPVCVVVVVLVVLLVVLLVVQDDPCSFKFKAWEKDAWPPPPDPPPLLDQDQPTKIKTFIWIATPVDRVRIGALVNLVVDPDQWDA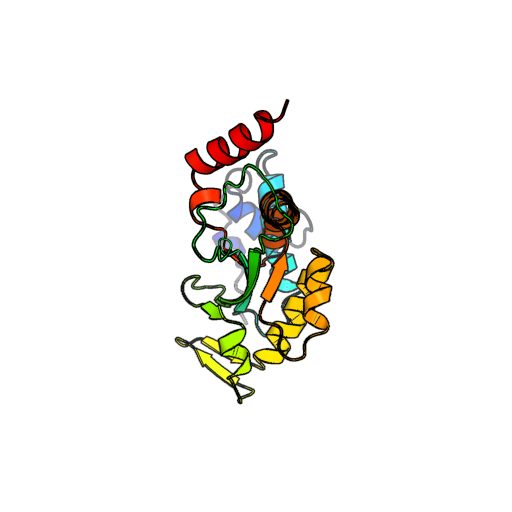GPNDIDGNSQVVRLSNLVVLCVLPVQSVVQNVDPRRGIGIDTPVVVVCCLPPRVVVCVSSVYHYHYDPLSPDPVSVVVVVVSVVPDD

Mean predicted aligned error: 14.33 Å

Secondary structure (DSSP, 8-state):
-----GGGGTTTS-TTT-HHHHHHHHHHSS-S-----TTTHHHHHHHHHHHHHHHHS--S-TTEEEEEEEPPP--SSS---TTS--TT--EEEEEEEEESS-TT-EEEHHHHHT--SSEEEETTEEEESHHHHHHHHHHHHHTT-GGGHHHHTSSS--EEEE-HHHHHHIIIIIHHHHHHTT-EEE--HHHHSHHHHHHHHHHHHT--